Protein AF-A0A7J6PNR8-F1 (afdb_monomer)

Organism: Perkinsus olseni (NCBI:txid32597)

Secondary structure (DSSP, 8-state):
----SSSHHHHHHHHHHHHHHHHHTT--HHHHHHHHHHHHHHHTTPPPPEE-HHHHHHHHHHHHHHHHHHHHH--STT-----GGGSSSP-EEEEEE--SSPPTT---SSSS--HHHHHHHHHHHHIIIIITTTS--TT--GGGSHHHHHHH-TT--EEEEEEETTEEEEEEEBTTB-S-GGGGBTTBPTTTSGGG--GGG--SS----GGGHHHHHH-S--TT-----------PPP---------------------------------S-----B-----

pLDDT: mean 70.6, std 26.38, range [21.56, 98.81]

Mean predicted aligned error: 14.93 Å

InterPro domains:
  IPR001283 Cysteine-rich secretory protein-related [PR00837] (49-67)
  IPR001283 Cysteine-rich secretory protein-related [PR00837] (118-131)
  IPR001283 Cysteine-rich secretory protein-related [PR00837] (145-161)
  IPR001283 Cysteine-rich secretory protein-related [PR00837] (276-283)
  IPR001283 Cysteine-rich secretory protein-related [PTHR10334] (31-174)
  IPR014044 CAP domain [PF00188] (35-172)
  IPR014044 CAP domain [SM00198] (28-173)
  IPR035940 CAP superfamily [G3DSA:3.40.33.10] (23-181)
  IPR035940 CAP superfamily [SSF55797] (22-173)

Foldseek 3Di:
DDPPDDPPPVVVLVVLLVVLLLVLQVDDDPLNLQLLLLLQLVQWVADGADEDPFQQVVQAVLQQVQVVVCVVPVDCPPPDDDPQLQDFQRWDKFKWFFWAAQDPPQDHPDRGDDPSSSSVVLLCLLVVQAVPPPHDDPPPPCLSSLSNLQSNFNQFRYKHWDHDDRMTMMTTDHPQRGDHSVSCLVVPHRPRPQVSQDVVVPGRTGRGNPVCNRVSSVPSDPPDDDDPDDDDDDDDDDDDDDDDDDDDDDDDDDDDDDDDDDDDDDDDPDDDDDPDIDSPSDD

Sequence (283 aa):
MTHGTLLTLMSVSLLSSHLLVAAQSTNSGKRGWLADHNYYRCLHGAAPVKWSRGLARKARRHAAKLNAKYKKSRSLSEVEHSKSYLKVPPSGENIAFGKGRPPEGCTTTSRKYDQHCAVYAWWDEYNEYFVHLDGWTEHSDYRKVGHFAAVVWKGVDEIGCAQSGSFYVCQYGSSRCRRRAGDCRDPPLPGYNIAACDEEQGMCIEAADFSKRDACAGGADVKGAQTTAYAVVGGEETHNPASGPSTAVTPLEAVASDAVVPYSVILPIVVGAGPSMVCAYLP

Radius of gyration: 24.3 Å; Cα contacts (8 Å, |Δi|>4): 393; chains: 1; bounding box: 74×63×70 Å

Nearest PDB structures (foldseek):
  2ddb-assembly2_B  TM=6.692E-01  e=9.640E-06  Pseudechis porphyriacus
  4h0a-assembly2_B  TM=6.178E-01  e=7.303E-03  Staphylococcus aureus subsp. aureus Mu50

Solvent-accessible surface area (backbone atoms only — not comparable to full-atom values): 17134 Å² total; per-residue (Å²): 138,90,87,85,86,74,76,70,63,66,58,52,55,54,53,53,41,56,51,35,49,53,56,52,35,67,42,61,68,75,59,18,58,45,41,55,42,32,31,55,8,44,30,31,77,17,66,68,53,42,84,34,72,57,31,21,53,51,15,38,54,48,16,44,51,48,38,52,50,29,71,72,68,75,46,71,88,77,65,69,84,72,72,38,48,85,35,76,42,20,27,22,75,42,70,37,44,46,60,59,60,52,59,88,90,46,71,57,78,57,83,40,40,48,70,58,38,47,54,42,58,30,46,45,40,47,51,72,61,27,69,72,49,96,44,83,56,99,77,61,65,56,86,80,31,50,47,21,46,49,63,32,29,48,44,36,41,26,33,13,54,27,70,23,91,47,26,39,19,37,21,35,24,28,86,78,19,51,78,47,53,83,47,33,65,68,54,31,33,46,92,75,40,55,87,64,55,42,70,92,77,52,58,42,59,58,72,73,42,74,88,40,54,57,63,28,44,71,59,62,75,6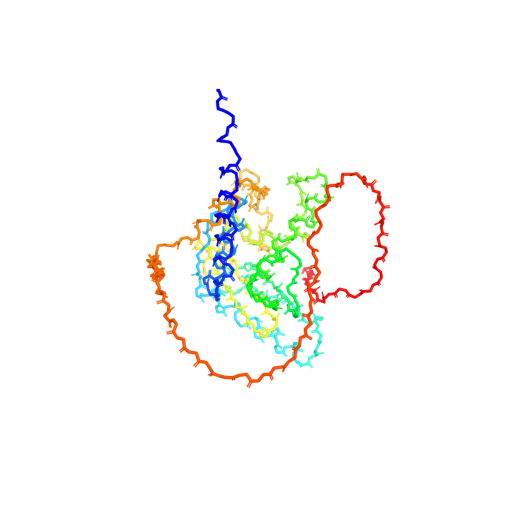6,88,77,67,82,82,78,78,79,79,83,79,87,77,90,84,81,89,89,89,91,82,90,84,90,85,87,84,87,89,84,82,90,78,89,79,92,82,85,87,79,94,74,92,74,87,78,87,81,86,79,86,73,83,76,68,51,74,73,86,70,137

Structure (mmCIF, N/CA/C/O backbone):
data_AF-A0A7J6PNR8-F1
#
_entry.id   AF-A0A7J6PNR8-F1
#
loop_
_atom_site.group_PDB
_atom_site.id
_atom_site.type_symbol
_atom_site.label_atom_id
_atom_site.label_alt_id
_atom_site.label_comp_id
_atom_site.label_asym_id
_atom_site.label_entity_id
_atom_site.label_seq_id
_atom_site.pdbx_PDB_ins_code
_atom_site.Cartn_x
_atom_site.Cartn_y
_atom_site.Cartn_z
_atom_site.occupancy
_atom_site.B_iso_or_equiv
_atom_site.auth_seq_id
_atom_site.auth_comp_id
_atom_site.auth_asym_id
_atom_site.auth_atom_id
_atom_site.pdbx_PDB_model_num
ATOM 1 N N . MET A 1 1 ? -4.751 32.183 -46.795 1.00 38.59 1 MET A N 1
ATOM 2 C CA . MET A 1 1 ? -3.707 31.348 -46.161 1.00 38.59 1 MET A CA 1
ATOM 3 C C . MET A 1 1 ? -4.133 31.102 -44.722 1.00 38.59 1 MET A C 1
ATOM 5 O O . MET A 1 1 ? -4.258 32.045 -43.955 1.00 38.59 1 MET A O 1
ATOM 9 N N . THR A 1 2 ? -4.511 29.867 -44.415 1.00 40.25 2 THR A N 1
ATOM 10 C CA . THR A 1 2 ? -5.262 29.443 -43.223 1.00 40.25 2 THR A CA 1
ATOM 11 C C . THR A 1 2 ? -4.358 29.275 -41.999 1.00 40.25 2 THR A C 1
ATOM 13 O O . THR A 1 2 ? -3.554 28.351 -41.960 1.00 40.25 2 THR A O 1
ATOM 16 N N . HIS A 1 3 ? -4.510 30.142 -40.996 1.00 47.47 3 HIS A N 1
ATOM 17 C CA . HIS A 1 3 ? -3.976 29.956 -39.639 1.00 47.47 3 HIS A CA 1
ATOM 18 C C . HIS A 1 3 ? -5.151 29.631 -38.711 1.00 47.47 3 HIS A C 1
ATOM 20 O O . HIS A 1 3 ? -5.755 30.532 -38.141 1.00 47.47 3 HIS A O 1
ATOM 26 N N . GLY A 1 4 ? -5.545 28.361 -38.614 1.00 46.78 4 GLY A N 1
ATOM 27 C CA . GLY A 1 4 ? -6.748 28.009 -37.855 1.00 46.78 4 GLY A CA 1
ATOM 28 C C . GLY A 1 4 ? -6.941 26.518 -37.629 1.00 46.78 4 GLY A C 1
ATOM 29 O O . GLY A 1 4 ? -8.025 26.017 -37.892 1.00 46.78 4 GLY A O 1
ATOM 30 N N . THR A 1 5 ? -5.908 25.791 -37.188 1.00 50.94 5 THR A N 1
ATOM 31 C CA . THR A 1 5 ? -6.068 24.351 -36.887 1.00 50.94 5 THR A CA 1
ATOM 32 C C . THR A 1 5 ? -5.038 23.778 -35.906 1.00 50.94 5 THR A C 1
ATOM 34 O O . THR A 1 5 ? -4.697 22.605 -36.002 1.00 50.94 5 THR A O 1
ATOM 37 N N . LEU A 1 6 ? -4.525 24.568 -34.951 1.00 41.75 6 LEU A N 1
ATOM 38 C CA . LEU A 1 6 ? -3.583 24.045 -33.940 1.00 41.75 6 LEU A CA 1
ATOM 39 C C . LEU A 1 6 ? -4.043 24.159 -32.475 1.00 41.75 6 LEU A C 1
ATOM 41 O O . LEU A 1 6 ? -3.451 23.511 -31.619 1.00 41.75 6 LEU A O 1
ATOM 45 N N . LEU A 1 7 ? -5.112 24.905 -32.161 1.00 40.69 7 LEU A N 1
ATOM 46 C CA . LEU A 1 7 ? -5.568 25.091 -30.769 1.00 40.69 7 LEU A CA 1
ATOM 47 C C . LEU A 1 7 ? -6.631 24.088 -30.276 1.00 40.69 7 LEU A C 1
ATOM 49 O O . LEU A 1 7 ? -6.891 24.029 -29.079 1.00 40.69 7 LEU A O 1
ATOM 53 N N . THR A 1 8 ? -7.230 23.272 -31.145 1.00 41.84 8 THR A N 1
ATOM 54 C CA . THR A 1 8 ? -8.302 22.326 -30.767 1.00 41.84 8 THR A CA 1
ATOM 55 C C . THR A 1 8 ? -7.822 20.915 -30.414 1.00 41.84 8 THR A C 1
ATOM 57 O O . THR A 1 8 ? -8.589 20.147 -29.846 1.00 41.84 8 THR A O 1
ATOM 60 N N . LEU A 1 9 ? -6.566 20.553 -30.702 1.00 37.38 9 LEU A N 1
ATOM 61 C CA . LEU A 1 9 ? -6.037 19.209 -30.405 1.00 37.38 9 LEU A CA 1
ATOM 62 C C . LEU A 1 9 ? -5.472 19.077 -28.979 1.00 37.38 9 LEU A C 1
ATOM 64 O O . LEU A 1 9 ? -5.557 18.004 -28.389 1.00 37.38 9 LEU A O 1
ATOM 68 N N . MET A 1 10 ? -4.954 20.161 -28.390 1.00 39.91 10 MET A N 1
ATOM 69 C CA . MET A 1 10 ? -4.429 20.152 -27.013 1.00 39.91 10 MET A CA 1
ATOM 70 C C . MET A 1 10 ? -5.545 20.087 -25.956 1.00 39.91 10 MET A C 1
ATOM 72 O O . MET A 1 10 ? -5.376 19.459 -24.913 1.00 39.91 10 MET A O 1
ATOM 76 N N . SER A 1 11 ? -6.712 20.679 -26.232 1.00 41.72 11 SER A N 1
ATOM 77 C CA . SER A 1 11 ? -7.859 20.685 -25.316 1.00 41.72 11 SER A CA 1
ATOM 78 C C . SER A 1 11 ? -8.577 19.331 -25.240 1.00 41.72 11 SER A C 1
ATOM 80 O O . SER A 1 11 ? -8.989 18.928 -24.154 1.00 41.72 11 SER A O 1
ATOM 82 N N . VAL A 1 12 ? -8.671 18.586 -26.348 1.00 37.72 12 VAL A N 1
ATOM 83 C CA . VAL A 1 12 ? -9.334 17.265 -26.390 1.00 37.72 12 VAL A CA 1
ATOM 84 C C . VAL A 1 12 ? -8.513 16.180 -25.676 1.00 37.72 12 VAL A C 1
ATOM 86 O O . VAL A 1 12 ? -9.088 15.357 -24.963 1.00 37.72 12 VAL A O 1
ATOM 89 N N . SER A 1 13 ? -7.180 16.201 -25.794 1.00 49.22 13 SER A N 1
ATOM 90 C CA . SER A 1 13 ? -6.308 15.225 -25.120 1.00 49.22 13 SER A CA 1
ATOM 91 C C . SER A 1 13 ? -6.340 15.364 -23.595 1.00 49.22 13 SER A C 1
ATOM 93 O O . SER A 1 13 ? -6.517 14.368 -22.900 1.00 49.22 13 SER A O 1
ATOM 95 N N . LEU 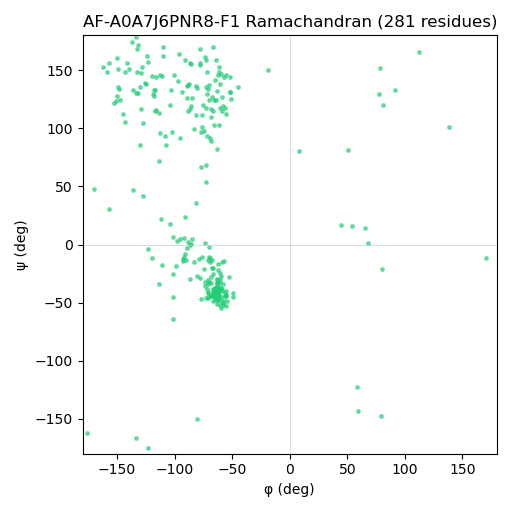A 1 14 ? -6.279 16.595 -23.066 1.00 47.38 14 LEU A N 1
ATOM 96 C CA . LEU A 1 14 ? -6.388 16.847 -21.623 1.00 47.38 14 LEU A CA 1
ATOM 97 C C . LEU A 1 14 ? -7.750 16.401 -21.066 1.00 47.38 14 LEU A C 1
ATOM 99 O O . LEU A 1 14 ? -7.801 15.776 -20.007 1.00 47.38 14 LEU A O 1
ATOM 103 N N . LEU A 1 15 ? -8.851 16.662 -21.782 1.00 49.91 15 LEU A N 1
ATOM 104 C CA . LEU A 1 15 ? -10.197 16.227 -21.382 1.00 49.91 15 LEU A CA 1
ATOM 105 C C . LEU A 1 15 ? -10.296 14.697 -21.241 1.00 49.91 15 LEU A C 1
ATOM 107 O O . LEU A 1 15 ? -10.894 14.207 -20.281 1.00 49.91 15 LEU A O 1
ATOM 111 N N . SER A 1 16 ? -9.667 13.939 -22.144 1.00 55.84 16 SER A N 1
ATOM 112 C CA . SER A 1 16 ? -9.652 12.470 -22.095 1.00 55.84 16 SER A CA 1
ATOM 113 C C . SER A 1 16 ? -8.927 11.932 -20.855 1.00 55.84 16 SER A C 1
ATOM 115 O O . SER A 1 16 ? -9.406 10.997 -20.210 1.00 55.84 16 SER A O 1
ATOM 117 N N . SER A 1 17 ? -7.802 12.539 -20.476 1.00 51.91 17 SER A N 1
ATOM 118 C CA . SER A 1 17 ? -7.018 12.131 -19.303 1.00 51.91 17 SER A CA 1
ATOM 119 C C . SER A 1 17 ? -7.766 12.369 -17.992 1.00 51.91 17 SER A C 1
ATOM 121 O O . SER A 1 17 ? -7.802 11.499 -17.119 1.00 51.91 17 SER A O 1
ATOM 123 N N . HIS A 1 18 ? -8.440 13.517 -17.872 1.00 55.62 18 HIS A N 1
ATOM 124 C CA . HIS A 1 18 ? -9.240 13.847 -16.690 1.00 55.62 18 HIS A CA 1
ATOM 125 C C . HIS A 1 18 ? -10.433 12.892 -16.532 1.00 55.62 18 HIS A C 1
ATOM 127 O O . HIS A 1 18 ? -10.745 12.479 -15.415 1.00 55.62 18 HIS A O 1
ATOM 133 N N . LEU A 1 19 ? -11.060 12.475 -17.639 1.00 57.84 19 LEU A N 1
ATOM 134 C CA . LEU A 1 19 ? -12.152 11.497 -17.634 1.00 57.84 19 LEU A CA 1
ATOM 135 C C . LEU A 1 19 ? -11.691 10.097 -17.195 1.00 57.84 19 LEU A C 1
ATOM 137 O O . LEU A 1 19 ? -12.406 9.429 -16.450 1.00 57.84 19 LEU A O 1
ATOM 141 N N . LEU A 1 20 ? -10.495 9.652 -17.597 1.00 58.84 20 LEU A N 1
ATOM 142 C CA . LEU A 1 20 ? -9.948 8.344 -17.203 1.00 58.84 20 LEU A CA 1
ATOM 143 C C . LEU A 1 20 ? -9.540 8.296 -15.724 1.00 58.84 20 LEU A C 1
ATOM 145 O O . LEU A 1 20 ? -9.806 7.307 -15.034 1.00 58.84 20 LEU A O 1
ATOM 149 N N . VAL A 1 21 ? -8.932 9.366 -15.206 1.00 60.12 21 VAL A N 1
ATOM 150 C CA . VAL A 1 21 ? -8.629 9.490 -13.770 1.00 60.12 21 VAL A CA 1
ATOM 151 C C . VAL A 1 21 ? -9.927 9.570 -12.954 1.00 60.12 21 VAL A C 1
ATOM 153 O O . VAL A 1 21 ? -10.056 8.894 -11.932 1.00 60.12 21 VAL A O 1
ATOM 156 N N . ALA A 1 22 ? -10.932 10.306 -13.439 1.00 59.44 22 ALA A N 1
ATOM 157 C CA . ALA A 1 22 ? -12.256 10.349 -12.820 1.00 59.44 22 ALA A CA 1
ATOM 158 C C . ALA A 1 22 ? -12.963 8.981 -12.840 1.00 59.44 22 ALA A C 1
ATOM 160 O O . ALA A 1 22 ? -13.603 8.604 -11.863 1.00 59.44 22 ALA A O 1
ATOM 161 N N . ALA A 1 23 ? -12.824 8.191 -13.908 1.00 60.31 23 ALA A N 1
ATOM 162 C CA . ALA A 1 23 ? -13.390 6.845 -13.961 1.00 60.31 23 ALA A CA 1
ATOM 163 C C . ALA A 1 23 ? -12.716 5.901 -12.949 1.00 60.31 23 ALA A C 1
ATOM 165 O O . ALA A 1 23 ? -13.399 5.112 -12.292 1.00 60.31 23 ALA A O 1
ATOM 166 N N . GLN A 1 24 ? -11.396 5.997 -12.763 1.00 66.94 24 GLN A N 1
ATOM 167 C CA . GLN A 1 24 ? -10.682 5.196 -11.763 1.00 66.94 24 GLN A CA 1
ATOM 168 C C . GLN A 1 24 ? -11.101 5.528 -10.327 1.00 66.94 24 GLN A C 1
ATOM 170 O O . GLN A 1 24 ? -11.285 4.603 -9.535 1.00 66.94 24 GLN A O 1
ATOM 175 N N . SER A 1 25 ? -11.354 6.803 -10.018 1.00 69.19 25 SER A N 1
ATOM 176 C CA . SER A 1 25 ? -11.781 7.267 -8.687 1.00 69.19 25 SER A CA 1
ATOM 177 C C . SER A 1 25 ? -13.237 6.928 -8.321 1.00 69.19 25 SER A C 1
ATOM 179 O O . SER A 1 25 ? -13.717 7.268 -7.235 1.00 69.19 25 SER A O 1
ATOM 181 N N . THR A 1 26 ? -13.959 6.236 -9.212 1.00 79.31 26 THR A N 1
ATOM 182 C CA . THR A 1 26 ? -15.253 5.597 -8.904 1.00 79.31 26 THR A CA 1
ATOM 183 C C . THR A 1 26 ? -15.105 4.136 -8.463 1.00 79.31 26 THR A C 1
ATOM 185 O O . THR A 1 26 ? -16.050 3.537 -7.939 1.00 79.31 26 THR A O 1
ATOM 188 N N . ASN A 1 27 ? -13.934 3.519 -8.665 1.00 86.44 27 ASN A N 1
ATOM 189 C CA . ASN A 1 27 ? -13.718 2.116 -8.334 1.00 86.44 27 ASN A CA 1
ATOM 190 C C . ASN A 1 27 ? -13.577 1.925 -6.825 1.00 86.44 27 ASN A C 1
ATOM 192 O O . ASN A 1 27 ? -12.611 2.363 -6.230 1.00 86.44 27 ASN A O 1
ATOM 196 N N . SER A 1 28 ? -14.443 1.135 -6.201 1.00 90.31 28 SER A N 1
ATOM 197 C CA . SER A 1 28 ? -14.323 0.818 -4.773 1.00 90.31 28 SER A CA 1
ATOM 198 C C . SER A 1 28 ? -13.929 -0.638 -4.512 1.00 90.31 28 SER A C 1
ATOM 200 O O . SER A 1 28 ? -13.869 -1.494 -5.408 1.00 90.31 28 SER A O 1
ATOM 202 N N . GLY A 1 29 ? -13.603 -0.930 -3.253 1.00 94.19 29 GLY A N 1
ATOM 203 C CA . GLY A 1 29 ? -13.213 -2.255 -2.798 1.00 94.19 29 GLY A CA 1
ATOM 204 C C . GLY A 1 29 ? -11.983 -2.770 -3.542 1.00 94.19 29 GLY A C 1
ATOM 205 O O . GLY A 1 29 ? -11.075 -2.015 -3.886 1.00 94.19 29 GLY A O 1
ATOM 206 N N . LYS A 1 30 ? -11.955 -4.082 -3.812 1.00 96.44 30 LYS A N 1
ATOM 207 C CA . LYS A 1 30 ? -10.846 -4.755 -4.512 1.00 96.44 30 LYS A CA 1
ATOM 208 C C . LYS A 1 30 ? -10.443 -4.044 -5.812 1.00 96.44 30 LYS A C 1
ATOM 210 O O . LYS A 1 30 ? -9.254 -3.979 -6.101 1.00 96.44 30 LYS A O 1
ATOM 215 N N . ARG A 1 31 ? -11.415 -3.579 -6.609 1.00 95.19 31 ARG A N 1
ATOM 216 C CA . ARG A 1 31 ? -11.136 -2.954 -7.911 1.00 95.19 31 ARG A CA 1
ATOM 217 C C . ARG A 1 31 ? -10.409 -1.627 -7.741 1.00 95.19 31 ARG A C 1
ATOM 219 O O . ARG A 1 31 ? -9.415 -1.430 -8.421 1.00 95.19 31 ARG A O 1
ATOM 226 N N . GLY A 1 32 ? -10.849 -0.783 -6.807 1.00 94.19 32 GLY A N 1
ATOM 227 C CA . GLY A 1 32 ? -10.165 0.480 -6.526 1.00 94.19 32 GLY A CA 1
ATOM 228 C C . GLY A 1 32 ? -8.759 0.271 -5.982 1.00 94.19 32 GLY A C 1
ATOM 229 O O . GLY A 1 32 ? -7.820 0.818 -6.533 1.00 94.19 32 GLY A O 1
ATOM 230 N N . TRP A 1 33 ? -8.584 -0.642 -5.014 1.00 97.25 33 TRP A N 1
ATOM 231 C CA . TRP A 1 33 ? -7.253 -0.941 -4.476 1.00 97.25 33 TRP A CA 1
ATOM 232 C C . TRP A 1 33 ? -6.269 -1.353 -5.572 1.00 97.25 33 TRP A C 1
ATOM 234 O O . TRP A 1 33 ? -5.137 -0.888 -5.571 1.00 97.25 33 TRP A O 1
ATOM 244 N N . LEU A 1 34 ? -6.692 -2.218 -6.501 1.00 97.25 34 LEU A N 1
ATOM 245 C CA . LEU A 1 34 ? -5.852 -2.615 -7.630 1.00 97.25 34 LEU A CA 1
ATOM 246 C C . LEU A 1 34 ? -5.616 -1.465 -8.610 1.00 97.25 34 LEU A C 1
ATOM 248 O O . LEU A 1 34 ? -4.488 -1.309 -9.058 1.00 97.25 34 LEU A O 1
ATOM 252 N N . ALA A 1 35 ? -6.655 -0.698 -8.950 1.00 94.25 35 ALA A N 1
ATOM 253 C CA . ALA A 1 35 ? -6.550 0.409 -9.894 1.00 94.25 35 ALA A CA 1
ATOM 254 C C . ALA A 1 35 ? -5.554 1.463 -9.395 1.00 94.25 35 ALA A C 1
ATOM 256 O O . ALA A 1 35 ? -4.589 1.747 -10.095 1.00 94.25 35 ALA A O 1
ATOM 257 N N . ASP A 1 36 ? -5.712 1.936 -8.157 1.00 95.00 36 ASP A N 1
ATOM 258 C CA . ASP A 1 36 ? -4.851 2.974 -7.585 1.00 95.00 36 ASP A CA 1
ATOM 259 C C . ASP A 1 36 ? -3.396 2.504 -7.492 1.00 95.00 36 ASP A C 1
ATOM 261 O O . ASP A 1 36 ? -2.480 3.194 -7.935 1.00 95.00 36 ASP A O 1
ATOM 265 N N . HIS A 1 37 ? -3.165 1.290 -6.973 1.00 97.31 37 HIS A N 1
ATOM 266 C CA . HIS A 1 37 ? -1.809 0.748 -6.888 1.00 97.31 37 HIS A CA 1
ATOM 267 C C . HIS A 1 37 ? -1.191 0.591 -8.276 1.00 97.31 37 HIS A C 1
ATOM 269 O O . HIS A 1 37 ? -0.040 0.964 -8.470 1.00 97.31 37 HIS A O 1
ATOM 275 N N . ASN A 1 38 ? -1.927 0.046 -9.246 1.00 97.00 38 ASN A N 1
ATOM 276 C CA . ASN A 1 38 ? -1.386 -0.201 -10.581 1.00 97.00 38 ASN A CA 1
ATOM 277 C C . ASN A 1 38 ? -1.150 1.088 -11.370 1.00 97.00 38 ASN A C 1
ATOM 279 O O . ASN A 1 38 ? -0.196 1.133 -12.144 1.00 97.00 38 ASN A O 1
ATOM 283 N N . TYR A 1 39 ? -1.944 2.134 -11.134 1.00 94.88 39 TYR A N 1
ATOM 284 C CA . TYR A 1 39 ? -1.687 3.467 -11.667 1.00 94.88 39 TYR A CA 1
ATOM 285 C C . TYR A 1 39 ? -0.332 3.997 -11.184 1.00 94.88 39 TYR A C 1
ATOM 287 O O . TYR A 1 39 ? 0.533 4.300 -12.005 1.00 94.88 39 TYR A O 1
ATOM 295 N N . TYR A 1 40 ? -0.098 4.027 -9.867 1.00 95.62 40 TYR A N 1
ATOM 296 C CA . TYR A 1 40 ? 1.177 4.513 -9.334 1.00 95.62 40 TYR A CA 1
ATOM 297 C C . TYR A 1 40 ? 2.341 3.611 -9.734 1.00 95.62 40 TYR A C 1
ATOM 299 O O . TYR A 1 40 ? 3.355 4.096 -10.210 1.00 95.62 40 TYR A O 1
ATOM 307 N N . ARG A 1 41 ? 2.195 2.289 -9.654 1.00 96.00 41 ARG A N 1
ATOM 308 C CA . ARG A 1 41 ? 3.240 1.350 -10.091 1.00 96.00 41 ARG A CA 1
ATOM 309 C C . ARG A 1 41 ? 3.664 1.570 -11.541 1.00 96.00 41 ARG A C 1
ATOM 311 O O .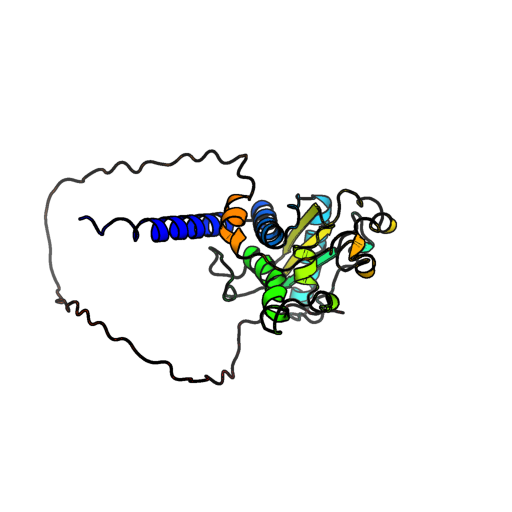 ARG A 1 41 ? 4.856 1.544 -11.823 1.00 96.00 41 ARG A O 1
ATOM 318 N N . CYS A 1 42 ? 2.713 1.858 -12.428 1.00 95.88 42 CYS A N 1
ATOM 319 C CA . CYS A 1 42 ? 2.993 2.172 -13.825 1.00 95.88 42 CYS A CA 1
ATOM 320 C C . CYS A 1 42 ? 3.873 3.426 -13.991 1.00 95.88 42 CYS A C 1
ATOM 322 O O . CYS A 1 42 ? 4.806 3.401 -14.796 1.00 95.88 42 CYS A O 1
ATOM 324 N N . LEU A 1 43 ? 3.652 4.480 -13.192 1.00 93.94 43 LEU A N 1
ATOM 325 C CA . LEU A 1 43 ? 4.505 5.679 -13.209 1.00 93.94 43 LEU A CA 1
ATOM 326 C C . LEU A 1 43 ? 5.960 5.364 -12.838 1.00 93.94 43 LEU A C 1
ATOM 328 O O . LEU A 1 43 ? 6.865 6.026 -13.326 1.00 93.94 43 LEU A O 1
ATOM 332 N N . HIS A 1 44 ? 6.180 4.342 -12.012 1.00 91.94 44 HIS A N 1
ATOM 333 C CA . HIS A 1 44 ? 7.492 3.951 -11.487 1.00 91.94 44 HIS A CA 1
ATOM 334 C C . HIS A 1 44 ? 8.076 2.702 -12.173 1.00 91.94 44 HIS A C 1
ATOM 336 O O . HIS A 1 44 ? 8.930 2.020 -11.609 1.00 91.94 44 HIS A O 1
ATOM 342 N N . GLY A 1 45 ? 7.563 2.327 -13.353 1.00 91.88 45 GLY A N 1
ATOM 343 C CA . GLY A 1 45 ? 8.072 1.174 -14.107 1.00 91.88 45 GLY A CA 1
ATOM 344 C C . GLY A 1 45 ? 7.868 -0.186 -13.422 1.00 91.88 45 GLY A C 1
ATOM 345 O O . GLY A 1 45 ? 8.464 -1.184 -13.827 1.00 91.88 45 GLY A O 1
ATOM 346 N N . ALA A 1 46 ? 7.027 -0.260 -12.388 1.00 93.00 46 ALA A N 1
ATOM 347 C CA . ALA A 1 46 ? 6.739 -1.490 -11.668 1.00 93.00 46 ALA A CA 1
ATOM 348 C C . ALA A 1 46 ? 5.563 -2.247 -12.307 1.00 93.00 46 ALA A C 1
ATOM 350 O O . ALA A 1 46 ? 4.525 -1.673 -12.643 1.00 93.00 46 ALA A O 1
ATOM 351 N N . ALA A 1 47 ? 5.699 -3.570 -12.441 1.00 93.88 47 ALA A N 1
ATOM 352 C CA . ALA A 1 47 ? 4.654 -4.420 -13.014 1.00 93.88 47 ALA A CA 1
ATOM 353 C C . ALA A 1 47 ? 3.357 -4.378 -12.176 1.00 93.88 47 ALA A C 1
ATOM 355 O O . ALA A 1 47 ? 3.434 -4.295 -10.946 1.00 93.88 47 ALA A O 1
ATOM 356 N N . PRO A 1 48 ? 2.162 -4.477 -12.787 1.00 96.44 48 PRO A N 1
ATOM 357 C CA . PRO A 1 48 ? 0.900 -4.422 -12.056 1.00 96.44 48 PRO A CA 1
ATOM 358 C C . PRO A 1 48 ? 0.733 -5.609 -11.097 1.00 96.44 48 PRO A C 1
ATOM 360 O O . PRO A 1 48 ? 1.060 -6.753 -11.416 1.00 96.44 48 PRO A O 1
ATOM 363 N N . VAL A 1 49 ? 0.161 -5.338 -9.926 1.00 97.31 49 VAL A N 1
ATOM 364 C CA . VAL A 1 49 ? -0.159 -6.338 -8.904 1.00 97.31 49 VAL A CA 1
ATOM 365 C C . VAL A 1 49 ? -1.530 -6.963 -9.129 1.00 97.31 49 VAL A C 1
ATOM 367 O O . VAL A 1 49 ? -2.443 -6.375 -9.716 1.00 97.31 49 VAL A O 1
ATOM 370 N N . LYS A 1 50 ? -1.693 -8.175 -8.598 1.00 97.62 50 LYS A N 1
ATOM 371 C CA . LYS A 1 50 ? -2.945 -8.935 -8.574 1.00 97.62 50 LYS A CA 1
ATOM 372 C C . LYS A 1 50 ? -3.495 -9.035 -7.156 1.00 97.62 50 LYS A C 1
ATOM 374 O O . LYS A 1 50 ? -2.802 -8.841 -6.165 1.00 97.62 50 LYS A O 1
ATOM 379 N N . TRP A 1 51 ? -4.776 -9.369 -7.033 1.00 98.12 51 TRP A N 1
ATOM 380 C CA . TRP A 1 51 ? -5.398 -9.517 -5.718 1.00 98.12 51 TRP A CA 1
ATOM 381 C C . TRP A 1 51 ? -5.191 -10.904 -5.118 1.00 98.12 51 TRP A C 1
ATOM 383 O O . TRP A 1 51 ? -5.649 -11.901 -5.681 1.00 98.12 51 TRP A O 1
ATOM 393 N N . SER A 1 52 ? -4.664 -10.955 -3.899 1.00 98.00 52 SER A N 1
ATOM 394 C CA . SER A 1 52 ? -4.571 -12.168 -3.092 1.00 98.00 52 SER A CA 1
ATOM 395 C C . SER A 1 52 ? -5.618 -12.183 -1.982 1.00 98.00 52 SER A C 1
ATOM 397 O O . SER A 1 52 ? -5.628 -11.365 -1.058 1.00 98.00 52 SER A O 1
ATOM 399 N N . ARG A 1 53 ? -6.486 -13.204 -2.003 1.00 97.44 53 ARG A N 1
ATOM 400 C CA . ARG A 1 53 ? -7.477 -13.427 -0.932 1.00 97.44 53 ARG A CA 1
ATOM 401 C C . ARG A 1 53 ? -6.812 -13.667 0.430 1.00 97.44 53 ARG A C 1
ATOM 403 O O . ARG A 1 53 ? -7.392 -13.321 1.456 1.00 97.44 53 ARG A O 1
ATOM 410 N N . GLY A 1 54 ? -5.625 -14.279 0.454 1.00 96.62 54 GLY A N 1
ATOM 411 C CA . GLY A 1 54 ? -4.875 -14.544 1.686 1.00 96.62 54 GLY A CA 1
ATOM 412 C C . GLY A 1 54 ? -4.387 -13.258 2.347 1.00 96.62 54 GLY A C 1
ATOM 413 O O . GLY A 1 54 ? -4.652 -13.041 3.533 1.00 96.62 54 GLY A O 1
ATOM 414 N N . LEU A 1 55 ? -3.769 -12.383 1.552 1.00 98.06 55 LEU A N 1
ATOM 415 C CA . LEU A 1 55 ? -3.323 -11.057 1.980 1.00 98.06 55 LEU A CA 1
ATOM 416 C C . LEU A 1 55 ? -4.504 -10.191 2.437 1.00 98.06 55 LEU A C 1
ATOM 418 O O . LEU A 1 55 ? -4.467 -9.628 3.528 1.00 98.06 55 LEU A O 1
ATOM 422 N N . ALA A 1 56 ? -5.619 -10.204 1.701 1.00 98.56 56 ALA A N 1
ATOM 423 C CA . ALA A 1 56 ? -6.816 -9.446 2.070 1.00 98.56 56 ALA A CA 1
ATOM 424 C C . ALA A 1 56 ? -7.400 -9.887 3.423 1.00 98.56 56 ALA A C 1
ATOM 426 O O . ALA A 1 56 ? -7.819 -9.065 4.239 1.00 98.56 56 ALA A O 1
ATOM 427 N N . ARG A 1 57 ? -7.384 -11.196 3.720 1.00 98.31 57 ARG A N 1
ATOM 428 C CA . ARG A 1 57 ? -7.785 -11.700 5.044 1.00 98.31 57 ARG A CA 1
ATOM 429 C C . ARG A 1 57 ? -6.839 -11.230 6.152 1.00 98.31 57 ARG A C 1
ATOM 431 O O . ARG A 1 57 ? -7.324 -10.962 7.251 1.00 98.31 57 ARG A O 1
ATOM 438 N N . LYS A 1 58 ? -5.526 -11.141 5.897 1.00 97.25 58 LYS A N 1
ATOM 439 C CA . LYS A 1 58 ? -4.553 -10.580 6.855 1.00 97.25 58 LYS A CA 1
ATOM 440 C C . LYS A 1 58 ? -4.844 -9.104 7.119 1.00 97.25 58 LYS A C 1
ATOM 442 O O . LYS A 1 58 ? -5.040 -8.751 8.280 1.00 97.25 58 LYS A O 1
ATOM 447 N N . ALA A 1 59 ? -4.976 -8.304 6.060 1.00 98.56 59 ALA A N 1
ATOM 448 C CA . ALA A 1 59 ? -5.306 -6.884 6.144 1.00 98.56 59 ALA A CA 1
ATOM 449 C C . ALA A 1 59 ? -6.592 -6.651 6.945 1.00 98.56 59 ALA A C 1
ATOM 451 O O . ALA A 1 59 ? -6.595 -5.887 7.904 1.00 98.56 59 ALA A O 1
ATOM 452 N N . ARG A 1 60 ? -7.664 -7.394 6.634 1.00 98.56 60 ARG A N 1
ATOM 453 C CA . ARG A 1 60 ? -8.953 -7.278 7.333 1.00 98.56 60 ARG A CA 1
ATOM 454 C C . ARG A 1 60 ? -8.837 -7.548 8.828 1.00 98.56 60 ARG A C 1
ATOM 456 O O . ARG A 1 60 ? -9.403 -6.805 9.624 1.00 98.56 60 ARG A O 1
ATOM 463 N N . ARG A 1 61 ? -8.115 -8.604 9.221 1.00 98.44 61 ARG A N 1
ATOM 464 C CA . ARG A 1 61 ? -7.905 -8.924 10.643 1.00 98.44 61 ARG A CA 1
ATOM 465 C C . ARG A 1 61 ? -7.140 -7.815 11.359 1.00 98.44 61 ARG A C 1
ATOM 467 O O . ARG A 1 61 ? -7.499 -7.473 12.481 1.00 98.44 61 ARG A O 1
ATOM 474 N N . HIS A 1 62 ? -6.108 -7.262 10.724 1.00 98.25 62 HIS A N 1
ATOM 475 C CA . HIS A 1 62 ? -5.308 -6.204 11.337 1.00 98.25 62 HIS A CA 1
ATOM 476 C C . HIS A 1 62 ? -6.071 -4.880 11.422 1.00 98.25 62 HIS A C 1
ATOM 478 O O . HIS A 1 62 ? -6.167 -4.316 12.506 1.00 98.25 62 HIS A O 1
ATOM 484 N N . ALA A 1 63 ? -6.741 -4.453 10.348 1.00 98.38 63 ALA A N 1
ATOM 485 C CA . ALA A 1 63 ? -7.599 -3.267 10.360 1.00 98.38 63 ALA A CA 1
ATOM 486 C C . ALA A 1 63 ? -8.691 -3.365 11.443 1.00 98.38 63 ALA A C 1
ATOM 488 O O . ALA A 1 63 ? -8.949 -2.406 12.169 1.00 98.38 63 ALA A O 1
ATOM 489 N N . ALA A 1 64 ? -9.314 -4.540 11.607 1.00 98.62 64 ALA A N 1
ATOM 490 C CA . ALA A 1 64 ? -10.274 -4.784 12.682 1.00 98.62 64 ALA A CA 1
ATOM 491 C C . ALA A 1 64 ? -9.645 -4.641 14.078 1.00 98.62 64 ALA A C 1
ATOM 493 O O . ALA A 1 64 ? -10.233 -3.981 14.935 1.00 98.62 64 ALA A O 1
ATOM 494 N N . LYS A 1 65 ? -8.443 -5.198 14.291 1.00 98.12 65 LYS A N 1
ATOM 495 C CA . LYS A 1 65 ? -7.687 -5.067 15.549 1.00 98.12 65 LYS A CA 1
ATOM 496 C C . LYS A 1 65 ? -7.375 -3.600 15.866 1.00 98.12 65 LYS A C 1
ATOM 498 O O . LYS A 1 65 ? -7.643 -3.162 16.983 1.00 98.12 65 LYS A O 1
ATOM 503 N N . LEU A 1 66 ? -6.850 -2.844 14.901 1.00 97.44 66 LEU A N 1
ATOM 504 C CA . LEU A 1 66 ? -6.522 -1.423 15.069 1.00 97.44 66 LEU A CA 1
ATOM 505 C C . LEU A 1 66 ? -7.766 -0.592 15.397 1.00 97.44 66 LEU A C 1
ATOM 507 O O . LEU A 1 66 ? -7.771 0.173 16.359 1.00 97.44 66 LEU A O 1
ATOM 511 N N . ASN A 1 67 ? -8.861 -0.806 14.664 1.00 97.56 67 ASN A N 1
ATOM 512 C CA . ASN A 1 67 ? -10.122 -0.114 14.919 1.00 97.56 67 ASN A CA 1
ATOM 513 C C . ASN A 1 67 ? -10.690 -0.438 16.311 1.00 97.56 67 ASN A C 1
ATOM 515 O O . ASN A 1 67 ? -11.202 0.451 16.984 1.00 97.56 67 ASN A O 1
ATOM 519 N N . ALA A 1 68 ? -10.586 -1.690 16.769 1.00 97.69 68 ALA A N 1
ATOM 520 C CA . ALA A 1 68 ? -11.023 -2.079 18.109 1.00 97.69 68 ALA A CA 1
ATOM 521 C C . ALA A 1 68 ? -10.198 -1.388 19.209 1.00 97.69 68 ALA A C 1
ATOM 523 O O . ALA A 1 68 ? -10.784 -0.840 20.143 1.00 97.69 68 ALA A O 1
ATOM 524 N N . LYS A 1 69 ? -8.864 -1.346 19.067 1.00 96.50 69 LYS A N 1
ATOM 525 C CA . LYS A 1 69 ? -7.975 -0.596 19.973 1.00 96.50 69 LYS A CA 1
ATOM 526 C C . LYS A 1 69 ? -8.349 0.885 20.013 1.00 96.50 69 LYS A C 1
ATOM 528 O O . LYS A 1 69 ? -8.659 1.414 21.075 1.00 96.50 69 LYS A O 1
ATOM 533 N N . TYR A 1 70 ? -8.450 1.518 18.845 1.00 95.44 70 TYR A N 1
ATOM 534 C CA . TYR A 1 70 ? -8.825 2.925 18.737 1.00 95.44 70 TYR A CA 1
ATOM 535 C C . TYR A 1 70 ? -10.212 3.222 19.321 1.00 95.44 70 TYR A C 1
ATOM 537 O O . TYR A 1 70 ? -10.414 4.265 19.932 1.00 95.44 70 TYR A O 1
ATOM 545 N N . LYS A 1 71 ? -11.198 2.331 19.169 1.00 96.19 71 LYS A N 1
ATOM 546 C CA . LYS A 1 71 ? -12.514 2.521 19.800 1.00 96.19 71 LYS A CA 1
ATOM 547 C C . LYS A 1 71 ? -12.432 2.525 21.326 1.00 96.19 71 LYS A C 1
ATOM 549 O O . LYS A 1 71 ? -13.201 3.249 21.949 1.00 96.19 71 LYS A O 1
ATOM 554 N N . LYS A 1 72 ? -11.513 1.746 21.904 1.00 96.38 72 LYS A N 1
ATOM 555 C CA . LYS A 1 72 ? -11.309 1.659 23.352 1.00 96.38 72 LYS A CA 1
ATOM 556 C C . LYS A 1 72 ? -10.540 2.860 23.902 1.00 96.38 72 LYS A C 1
ATOM 558 O O . LYS A 1 72 ? -10.961 3.420 24.904 1.00 96.38 72 LYS A O 1
ATOM 563 N N . SER A 1 73 ? -9.437 3.251 23.263 1.00 94.75 73 SER A N 1
ATOM 564 C CA . SER A 1 73 ? -8.543 4.293 23.793 1.00 94.75 73 SER A CA 1
ATOM 565 C C . SER A 1 73 ? -8.755 5.676 23.182 1.00 94.75 73 SER A C 1
ATOM 567 O O . SER A 1 73 ? -8.302 6.668 23.740 1.00 94.75 73 SER A O 1
ATOM 569 N N . ARG A 1 74 ? -9.416 5.758 22.019 1.00 92.88 74 ARG A N 1
ATOM 570 C CA . ARG A 1 74 ? -9.515 6.958 21.163 1.00 92.88 74 ARG A CA 1
ATOM 571 C C . ARG A 1 74 ? -8.158 7.560 20.786 1.00 92.88 74 ARG A C 1
ATOM 573 O O . ARG A 1 74 ? -8.117 8.669 20.262 1.00 92.88 74 ARG A O 1
ATOM 580 N N . SER A 1 75 ? -7.083 6.795 20.970 1.00 91.38 75 SER A N 1
ATOM 581 C CA . SER A 1 75 ? -5.705 7.189 20.711 1.00 91.38 75 SER A CA 1
ATOM 582 C C . SER A 1 75 ? -5.136 6.428 19.518 1.00 91.38 75 SER A C 1
ATOM 584 O O . SER A 1 75 ? -5.445 5.253 19.304 1.00 91.38 75 SER A O 1
ATOM 586 N N . LEU A 1 76 ? -4.281 7.100 18.748 1.00 89.69 76 LEU A N 1
ATOM 587 C CA . LEU A 1 76 ? -3.476 6.475 17.697 1.00 89.69 76 LEU A CA 1
ATOM 588 C C . LEU A 1 76 ? -2.123 5.964 18.211 1.00 89.69 76 LEU A C 1
ATOM 590 O O . LEU A 1 76 ? -1.411 5.305 17.466 1.00 89.69 76 LEU A O 1
ATOM 594 N N . SER A 1 77 ? -1.793 6.184 19.488 1.00 88.25 77 SER A N 1
ATOM 595 C CA . SER A 1 77 ? -0.541 5.705 20.096 1.00 88.25 77 S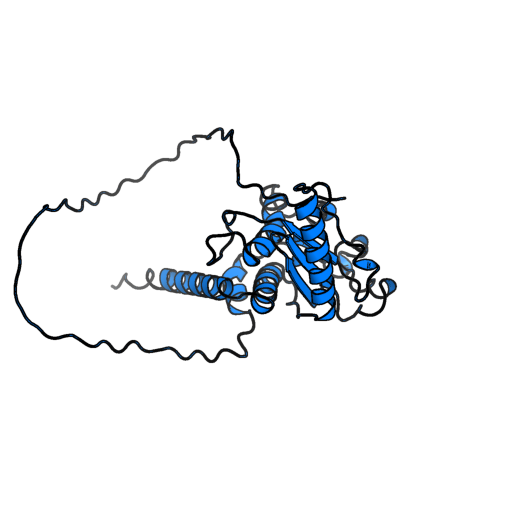ER A CA 1
ATOM 596 C C . SER A 1 77 ? -0.404 4.178 20.124 1.00 88.25 77 SER A C 1
ATOM 598 O O . SER A 1 77 ?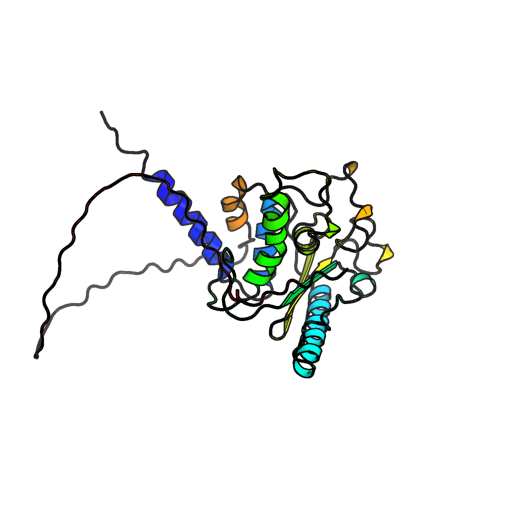 0.683 3.664 20.342 1.00 88.25 77 SER A O 1
ATOM 600 N N . GLU A 1 78 ? -1.502 3.440 19.933 1.00 83.69 78 GLU A N 1
ATOM 601 C CA . GLU A 1 78 ? -1.510 1.971 19.878 1.00 83.69 78 GLU A CA 1
ATOM 602 C C . GLU A 1 78 ? -1.578 1.406 18.449 1.00 83.69 78 GLU A C 1
ATOM 604 O O . GLU A 1 78 ? -1.781 0.192 18.260 1.00 83.69 78 GLU A O 1
ATOM 609 N N . VAL A 1 79 ? -1.479 2.280 17.443 1.00 88.50 79 VAL A N 1
ATOM 610 C CA . VAL A 1 79 ? -1.331 1.869 16.049 1.00 88.50 79 VAL A CA 1
ATOM 611 C C . VAL A 1 79 ? 0.058 1.276 15.902 1.00 88.50 79 VAL A C 1
ATOM 613 O O . VAL A 1 79 ? 1.047 1.893 16.267 1.00 88.50 79 VAL A O 1
ATOM 616 N N . GLU A 1 80 ? 0.110 0.040 15.426 1.00 90.62 80 GLU A N 1
ATOM 617 C CA . GLU A 1 80 ? 1.341 -0.725 15.275 1.00 90.62 80 GLU A CA 1
ATOM 618 C C . GLU A 1 80 ? 1.245 -1.568 14.009 1.00 90.62 80 GLU A C 1
ATOM 620 O O . GLU A 1 80 ? 0.157 -2.058 13.661 1.00 90.62 80 GLU A O 1
ATOM 625 N N . HIS A 1 81 ? 2.384 -1.796 13.359 1.00 92.69 81 HIS A N 1
ATOM 626 C CA . HIS A 1 81 ? 2.464 -2.818 12.332 1.00 92.69 81 HIS A CA 1
ATOM 627 C C . HIS A 1 81 ? 2.114 -4.193 12.902 1.00 92.69 81 HIS A C 1
ATOM 629 O O . HIS A 1 81 ? 2.375 -4.530 14.063 1.00 92.69 81 HIS A O 1
ATOM 635 N N . SER A 1 82 ? 1.491 -5.030 12.081 1.00 91.94 82 SER A N 1
ATOM 636 C CA . SER A 1 82 ? 1.371 -6.437 12.418 1.00 91.94 82 SER A CA 1
ATOM 637 C C . SER A 1 82 ? 2.721 -7.133 12.234 1.00 91.94 82 SER A C 1
ATOM 639 O O . SER A 1 82 ? 3.588 -6.687 11.493 1.00 91.94 82 SER A O 1
ATOM 641 N N . LYS A 1 83 ? 2.894 -8.308 12.853 1.00 91.69 83 LYS A N 1
ATOM 642 C CA . LYS A 1 83 ? 3.995 -9.227 12.508 1.00 91.69 83 LYS A CA 1
ATOM 643 C C . LYS A 1 83 ? 3.725 -9.902 11.151 1.00 91.69 83 LYS A C 1
ATOM 645 O O . LYS A 1 83 ? 3.630 -11.129 11.085 1.00 91.69 83 LYS A O 1
ATOM 650 N N . SER A 1 84 ? 3.465 -9.121 10.101 1.00 90.06 84 SER A N 1
ATOM 651 C CA . SER A 1 84 ? 2.993 -9.576 8.787 1.00 90.06 84 SER A CA 1
ATOM 652 C C . SER A 1 84 ? 3.964 -10.565 8.147 1.00 90.06 84 SER A C 1
ATOM 654 O O . SER A 1 84 ? 3.514 -11.572 7.602 1.00 90.06 84 SER A O 1
ATOM 656 N N . TYR A 1 85 ? 5.269 -10.358 8.302 1.00 87.62 85 TYR A N 1
ATOM 657 C CA . TYR A 1 85 ? 6.321 -11.241 7.789 1.00 87.62 85 TYR A CA 1
ATOM 658 C C . TYR A 1 85 ? 6.300 -12.642 8.408 1.00 87.62 85 TYR A C 1
ATOM 660 O O . TYR A 1 85 ? 6.607 -13.623 7.742 1.00 87.62 85 TYR A O 1
ATOM 668 N N . LEU A 1 86 ? 5.863 -12.764 9.664 1.00 87.75 86 LEU A N 1
ATOM 669 C CA . LEU A 1 86 ? 5.780 -14.045 10.375 1.00 87.75 86 LEU A CA 1
ATOM 670 C C . LEU A 1 86 ? 4.443 -14.770 10.149 1.00 87.75 86 LEU A C 1
ATOM 672 O O . LEU A 1 86 ? 4.196 -15.822 10.734 1.00 87.75 86 LEU A O 1
ATOM 676 N N . LYS A 1 87 ? 3.546 -14.204 9.334 1.00 90.50 87 LYS A N 1
ATOM 677 C CA . LYS A 1 87 ? 2.199 -14.733 9.094 1.00 90.50 87 LYS A CA 1
ATOM 678 C C . LYS A 1 87 ? 2.017 -15.085 7.632 1.00 90.50 87 LYS A C 1
ATOM 680 O O . LYS A 1 87 ? 2.182 -14.233 6.770 1.00 90.50 87 LYS A O 1
ATOM 685 N N . VAL A 1 88 ? 1.548 -16.297 7.368 1.00 90.75 88 VAL A N 1
ATOM 686 C CA . VAL A 1 88 ? 1.311 -16.800 6.011 1.00 90.75 88 VAL A CA 1
ATOM 687 C C . VAL A 1 88 ? 0.081 -16.141 5.351 1.00 90.75 88 VAL A C 1
ATOM 689 O O . VAL A 1 88 ? -0.976 -16.048 5.991 1.00 90.75 88 VAL A O 1
ATOM 692 N N . PRO A 1 89 ? 0.166 -15.720 4.072 1.00 92.75 89 PRO A N 1
ATOM 693 C CA . PRO A 1 89 ? 1.398 -15.572 3.284 1.00 92.75 89 PRO A CA 1
ATOM 694 C C . PRO A 1 89 ? 2.231 -14.386 3.807 1.00 92.75 89 PRO A C 1
ATOM 696 O O . PRO A 1 89 ? 1.615 -13.365 4.128 1.00 92.75 89 PRO A O 1
ATOM 699 N N . PRO A 1 90 ? 3.568 -14.497 3.936 1.00 91.38 90 PRO A N 1
ATOM 700 C CA . PRO A 1 90 ? 4.419 -13.386 4.371 1.00 91.38 90 PRO A CA 1
ATOM 701 C C . PRO A 1 90 ? 4.226 -12.153 3.483 1.00 91.38 90 PRO A C 1
ATOM 703 O O . PRO A 1 90 ? 3.943 -12.284 2.293 1.00 91.38 90 PRO A O 1
ATOM 706 N N . SER A 1 91 ? 4.317 -10.961 4.070 1.00 93.62 91 SER A N 1
ATOM 707 C CA . SER A 1 91 ? 4.060 -9.718 3.340 1.00 93.62 91 SER A CA 1
ATOM 708 C C . SER A 1 91 ? 4.618 -8.490 4.043 1.00 93.62 91 SER A C 1
ATOM 710 O O . SER A 1 91 ? 4.648 -8.468 5.275 1.00 93.62 91 SER A O 1
ATOM 712 N N . GLY A 1 92 ? 4.944 -7.458 3.265 1.00 92.75 92 GLY A N 1
ATOM 713 C CA . GLY A 1 92 ? 4.997 -6.076 3.745 1.00 92.75 92 GLY A CA 1
ATOM 714 C C . GLY A 1 92 ? 3.607 -5.560 4.119 1.00 92.75 92 GLY A C 1
ATOM 715 O O . GLY A 1 92 ? 2.594 -6.217 3.841 1.00 92.75 92 GLY A O 1
ATOM 716 N N . GLU A 1 93 ? 3.543 -4.397 4.759 1.00 94.94 93 GLU A N 1
ATOM 717 C CA . GLU A 1 93 ? 2.296 -3.818 5.259 1.00 94.94 93 GLU A CA 1
ATOM 718 C C . GLU A 1 93 ? 2.331 -2.289 5.231 1.00 94.94 93 GLU A C 1
ATOM 720 O O . GLU A 1 93 ? 3.269 -1.703 5.750 1.00 94.94 93 GLU A O 1
ATOM 725 N N . ASN A 1 94 ? 1.258 -1.675 4.726 1.00 96.69 94 ASN A N 1
ATOM 726 C CA . ASN A 1 94 ? 0.974 -0.252 4.916 1.00 96.69 94 ASN A CA 1
ATOM 727 C C . ASN A 1 94 ? -0.267 -0.088 5.788 1.00 96.69 94 ASN A C 1
ATOM 729 O O . ASN A 1 94 ? -1.217 -0.880 5.695 1.00 96.69 94 ASN A O 1
ATOM 733 N N . ILE A 1 95 ? -0.272 0.963 6.608 1.00 96.56 95 ILE A N 1
ATOM 734 C CA . ILE A 1 95 ? -1.397 1.361 7.452 1.00 96.56 95 ILE A CA 1
ATOM 735 C C . ILE A 1 95 ? -1.654 2.852 7.227 1.00 96.56 95 ILE A C 1
ATOM 737 O O . ILE A 1 95 ? -0.733 3.654 7.215 1.00 96.56 95 ILE A O 1
ATOM 741 N N . ALA A 1 96 ? -2.916 3.238 7.084 1.00 95.69 96 ALA A N 1
ATOM 742 C CA . ALA A 1 96 ? -3.339 4.629 7.157 1.00 95.69 96 ALA A CA 1
ATOM 743 C C . ALA A 1 96 ? -4.497 4.764 8.140 1.00 95.69 96 ALA A C 1
ATOM 745 O O . ALA A 1 96 ? -5.348 3.872 8.264 1.00 95.69 96 ALA A O 1
ATOM 746 N N . PHE A 1 97 ? -4.548 5.912 8.808 1.00 94.88 97 PHE A N 1
ATOM 747 C CA . PHE A 1 97 ? -5.723 6.362 9.532 1.00 94.88 97 PHE A CA 1
ATOM 748 C C . PHE A 1 97 ? -6.237 7.656 8.906 1.00 94.88 97 PHE A C 1
ATOM 750 O O . PHE A 1 97 ? -5.568 8.684 8.957 1.00 94.88 97 PHE A O 1
ATOM 757 N N . GLY A 1 98 ? -7.442 7.605 8.339 1.00 91.81 98 GLY A N 1
ATOM 758 C CA . GLY A 1 98 ? -8.021 8.724 7.601 1.00 91.81 98 GLY A CA 1
ATOM 759 C C . GLY A 1 98 ? -9.454 9.033 8.018 1.00 91.81 98 GLY A C 1
ATOM 760 O O . GLY A 1 98 ? -10.314 8.147 8.092 1.00 91.81 98 GLY A O 1
ATOM 761 N N . LYS A 1 99 ? -9.716 10.312 8.299 1.00 85.44 99 LYS A N 1
ATOM 762 C CA . LYS A 1 99 ? -11.032 10.865 8.647 1.00 85.44 99 LYS A CA 1
ATOM 763 C C . LYS A 1 99 ? -11.210 12.236 8.014 1.00 85.44 99 LYS A C 1
ATOM 765 O O . LYS A 1 99 ? -10.247 12.959 7.813 1.00 85.44 99 LYS A O 1
ATOM 770 N N . GLY A 1 100 ? -12.464 12.630 7.814 1.00 89.31 100 GLY A N 1
ATOM 771 C CA . GLY A 1 100 ? -12.779 13.981 7.361 1.00 89.31 100 GLY A CA 1
ATOM 772 C C . GLY A 1 100 ? -12.573 14.141 5.862 1.00 89.31 100 GLY A C 1
ATOM 773 O O . GLY A 1 100 ? -12.859 13.209 5.113 1.00 89.31 100 GLY A O 1
ATOM 774 N N . ARG A 1 101 ? -12.168 15.337 5.435 1.00 89.31 101 ARG A N 1
ATOM 775 C CA . ARG A 1 101 ? -12.031 15.679 4.016 1.00 89.31 101 ARG A CA 1
ATOM 776 C C . ARG A 1 101 ? -10.822 14.960 3.393 1.00 89.31 101 ARG A C 1
ATOM 778 O O . ARG A 1 101 ? -9.849 14.723 4.108 1.00 89.31 101 ARG A O 1
ATOM 785 N N . PRO A 1 102 ? -10.885 14.610 2.099 1.00 87.88 102 PRO A N 1
ATOM 786 C CA . PRO A 1 102 ? -9.713 14.194 1.335 1.00 87.88 102 PRO A CA 1
ATOM 787 C C . PRO A 1 102 ? -8.571 15.214 1.467 1.00 87.88 102 PRO A C 1
ATOM 789 O O . PRO A 1 102 ? -8.864 16.413 1.544 1.00 87.88 102 PRO A O 1
ATOM 792 N N . PRO A 1 103 ? -7.301 14.771 1.505 1.00 84.81 103 PRO A N 1
ATOM 793 C CA . PRO A 1 103 ? -6.178 15.684 1.348 1.00 84.81 103 PRO A CA 1
ATOM 794 C C . PRO A 1 103 ? -6.207 16.312 -0.049 1.00 84.81 103 PRO A C 1
ATOM 796 O O . PRO A 1 103 ? -6.806 15.763 -0.980 1.00 84.81 103 PRO A O 1
ATOM 799 N N . GLU A 1 104 ? -5.538 17.449 -0.195 1.00 83.88 104 GLU A N 1
ATOM 800 C CA . GLU A 1 104 ? -5.264 18.025 -1.508 1.00 83.88 104 GLU A CA 1
ATOM 801 C C . GLU A 1 104 ? -4.501 17.014 -2.382 1.00 83.88 104 GLU A C 1
ATOM 803 O O . GLU A 1 104 ? -3.740 16.193 -1.875 1.00 83.88 104 GLU A O 1
ATOM 808 N N . GLY A 1 105 ? -4.782 16.999 -3.686 1.00 81.94 105 GLY A N 1
ATOM 809 C CA . GLY A 1 105 ? -4.190 16.042 -4.629 1.00 81.94 105 GLY A CA 1
ATOM 810 C C . GLY A 1 105 ? -4.830 14.644 -4.647 1.00 81.94 105 GLY A C 1
ATOM 811 O O . GLY A 1 105 ? -4.762 13.969 -5.678 1.00 81.94 105 GLY A O 1
ATOM 812 N N . CYS A 1 106 ? -5.548 14.220 -3.594 1.00 86.00 106 CYS A N 1
ATOM 813 C CA . CYS A 1 106 ? -6.334 12.983 -3.659 1.00 86.00 106 CYS A CA 1
ATOM 814 C C . CYS A 1 106 ? -7.520 13.155 -4.616 1.00 86.00 106 CYS A C 1
ATOM 816 O O . CYS A 1 106 ? -8.503 13.833 -4.307 1.00 86.00 106 CYS A O 1
ATOM 818 N N . THR A 1 107 ? -7.466 12.478 -5.764 1.00 81.88 107 THR A N 1
ATOM 819 C CA . THR A 1 107 ? -8.600 12.430 -6.690 1.00 81.88 107 THR A CA 1
ATOM 820 C C . THR A 1 107 ? -9.577 11.344 -6.250 1.00 81.88 107 THR A C 1
ATOM 822 O O . THR A 1 107 ? -9.378 10.162 -6.518 1.00 81.88 107 THR A O 1
ATOM 825 N N . THR A 1 108 ? -10.646 11.749 -5.567 1.00 82.44 108 THR A N 1
ATOM 826 C CA . THR A 1 108 ? -11.748 10.873 -5.148 1.00 82.44 108 THR A CA 1
ATOM 827 C C . THR A 1 108 ? -13.103 11.498 -5.485 1.00 82.44 108 THR A C 1
ATOM 829 O O . THR A 1 108 ? -13.269 12.716 -5.455 1.00 82.44 108 THR A O 1
ATOM 832 N N . THR A 1 109 ? -14.099 10.659 -5.778 1.00 83.69 109 THR A N 1
ATOM 833 C CA . THR A 1 109 ? -15.507 11.082 -5.882 1.00 83.69 109 THR A CA 1
ATOM 834 C C . THR A 1 109 ? -16.177 11.253 -4.513 1.00 83.69 109 THR A C 1
ATOM 836 O O . THR A 1 109 ? -17.258 11.837 -4.396 1.00 83.69 109 THR A O 1
ATOM 839 N N . SER A 1 110 ? -15.539 10.769 -3.446 1.00 84.00 110 SER A N 1
ATOM 840 C CA . SER A 1 110 ? -16.019 10.883 -2.078 1.00 84.00 110 SER A CA 1
ATOM 841 C C . SER A 1 110 ? -15.701 12.256 -1.484 1.00 84.00 110 SER A C 1
ATOM 843 O O . SER A 1 110 ? -14.571 12.730 -1.487 1.00 84.00 110 SER A O 1
ATOM 845 N N . ARG A 1 111 ? -16.685 12.864 -0.811 1.00 86.56 111 ARG A N 1
ATOM 846 C CA . ARG A 1 111 ? -16.462 14.066 0.022 1.00 86.56 111 ARG A CA 1
ATOM 847 C C . ARG A 1 111 ? -15.667 13.781 1.304 1.00 86.56 111 ARG A C 1
ATOM 849 O O . ARG A 1 111 ? -15.443 14.694 2.102 1.00 86.56 111 ARG A O 1
ATOM 856 N N . LYS A 1 112 ? -15.315 12.518 1.552 1.00 90.75 112 LYS A N 1
ATOM 857 C CA . LYS A 1 112 ? -14.590 12.048 2.734 1.00 90.75 112 LYS A CA 1
ATOM 858 C C . LYS A 1 112 ? -13.386 11.207 2.331 1.00 90.75 112 LYS A C 1
ATOM 860 O O . LYS A 1 112 ? -13.439 10.524 1.316 1.00 90.75 112 LYS A O 1
ATOM 865 N N . TYR A 1 113 ? -12.372 11.190 3.188 1.00 92.56 113 TYR A N 1
ATOM 866 C CA . TYR A 1 113 ? -11.224 10.301 3.061 1.00 92.56 113 TYR A CA 1
ATOM 867 C C . TYR A 1 113 ? -11.673 8.849 2.870 1.00 92.56 113 TYR A C 1
ATOM 869 O O . TYR A 1 113 ? -12.413 8.309 3.701 1.00 92.56 113 TYR A O 1
ATOM 877 N N . ASP A 1 114 ? -11.200 8.227 1.799 1.00 93.50 114 ASP A N 1
ATOM 878 C CA . ASP A 1 114 ? -11.532 6.867 1.399 1.00 93.50 114 ASP A CA 1
ATOM 879 C C . ASP A 1 114 ? -10.272 6.066 1.028 1.00 93.50 114 ASP A C 1
ATOM 881 O O . ASP A 1 114 ? -9.145 6.449 1.349 1.00 93.50 114 ASP A O 1
ATOM 885 N N . GLN A 1 115 ? -10.465 4.917 0.381 1.00 94.94 115 GLN A N 1
ATOM 886 C CA . GLN A 1 115 ? -9.363 4.060 -0.044 1.00 94.94 115 GLN A CA 1
ATOM 887 C C . GLN A 1 115 ? -8.436 4.709 -1.077 1.00 94.94 115 GLN A C 1
ATOM 889 O O . GLN A 1 115 ? -7.231 4.488 -0.990 1.00 94.94 115 GLN A O 1
ATOM 894 N N . HIS A 1 116 ? -8.965 5.522 -1.998 1.00 94.19 116 HIS A N 1
ATOM 895 C CA . HIS A 1 116 ? -8.151 6.208 -3.002 1.00 94.19 116 HIS A CA 1
ATOM 896 C C . HIS A 1 116 ? -7.192 7.168 -2.305 1.00 94.19 116 HIS A C 1
ATOM 898 O O . HIS A 1 116 ? -5.997 7.176 -2.590 1.00 94.19 116 HIS A O 1
ATOM 904 N N . CYS A 1 117 ? -7.688 7.890 -1.296 1.00 94.56 117 CYS A N 1
ATOM 905 C CA . CYS A 1 117 ? -6.848 8.779 -0.502 1.00 94.56 117 CYS A CA 1
ATOM 906 C C . CYS A 1 117 ? -5.833 8.048 0.376 1.00 94.56 117 CYS A C 1
ATOM 908 O O . CYS A 1 117 ? -4.774 8.609 0.639 1.00 94.56 117 CYS A O 1
ATOM 910 N N . ALA A 1 118 ? -6.115 6.814 0.808 1.00 96.38 118 ALA A N 1
ATOM 911 C CA . ALA A 1 118 ? -5.124 5.984 1.492 1.00 96.38 118 ALA A CA 1
ATOM 912 C C . ALA A 1 118 ? -3.954 5.628 0.572 1.00 96.38 118 ALA A C 1
ATOM 914 O O . ALA A 1 118 ? -2.804 5.802 0.964 1.00 96.38 118 ALA A O 1
ATOM 915 N N . VAL A 1 119 ? -4.235 5.180 -0.657 1.00 96.19 119 VAL A N 1
ATOM 916 C CA . VAL A 1 119 ? -3.174 4.852 -1.620 1.00 96.19 119 VAL A CA 1
ATOM 917 C C . VAL A 1 119 ? -2.426 6.104 -2.067 1.00 96.19 119 VAL A C 1
ATOM 919 O O . VAL A 1 119 ? -1.200 6.075 -2.096 1.00 96.19 119 VAL A O 1
ATOM 922 N N . TYR A 1 120 ? -3.143 7.198 -2.349 1.00 94.50 120 TYR A N 1
ATOM 923 C CA . TYR A 1 120 ? -2.534 8.489 -2.668 1.00 94.50 120 TYR A CA 1
ATOM 924 C C . TYR A 1 120 ? -1.584 8.932 -1.556 1.00 94.50 120 TYR A C 1
ATOM 926 O O . TYR A 1 120 ? -0.421 9.158 -1.840 1.00 94.50 120 TYR A O 1
ATOM 934 N N . ALA A 1 121 ? -2.033 8.973 -0.297 1.00 92.31 121 ALA A N 1
ATOM 935 C CA . ALA A 1 121 ? -1.205 9.428 0.821 1.00 92.31 121 ALA A CA 1
ATOM 936 C C . ALA A 1 121 ? 0.040 8.555 1.040 1.00 92.31 121 ALA A C 1
ATOM 938 O O . ALA A 1 121 ? 1.097 9.076 1.369 1.00 92.31 121 ALA A O 1
ATOM 939 N N . TRP A 1 122 ? -0.061 7.236 0.839 1.00 94.81 122 TRP A N 1
ATOM 940 C CA . TRP A 1 122 ? 1.115 6.363 0.872 1.00 94.81 122 TRP A CA 1
ATOM 941 C C . TRP A 1 122 ? 2.083 6.646 -0.275 1.00 94.81 122 TRP A C 1
ATOM 943 O O . TRP A 1 122 ? 3.287 6.613 -0.069 1.00 94.81 122 TRP A O 1
ATOM 953 N N . TRP A 1 123 ? 1.574 6.894 -1.482 1.00 93.75 123 TRP A N 1
ATOM 954 C CA . TRP A 1 123 ? 2.410 7.225 -2.633 1.00 93.75 123 TRP A CA 1
ATOM 955 C C . TRP A 1 123 ? 3.028 8.629 -2.529 1.00 93.75 123 TRP A C 1
ATOM 957 O O . TRP A 1 123 ? 4.159 8.818 -2.961 1.00 93.75 123 TRP A O 1
ATOM 967 N N . ASP A 1 124 ? 2.319 9.589 -1.934 1.00 91.00 124 ASP A N 1
ATOM 968 C CA . ASP A 1 124 ? 2.695 11.007 -1.858 1.00 91.00 124 ASP A CA 1
ATOM 969 C C . ASP A 1 124 ? 3.931 11.272 -0.982 1.00 91.00 124 ASP A C 1
ATOM 971 O O . ASP A 1 124 ? 4.557 12.320 -1.122 1.00 91.00 124 ASP A O 1
ATOM 975 N N . GLU A 1 125 ? 4.377 10.290 -0.182 1.00 87.38 125 GLU A N 1
ATOM 976 C CA . GLU A 1 125 ? 5.728 10.299 0.410 1.00 87.38 125 GLU A CA 1
ATOM 977 C C . GLU A 1 125 ? 6.810 10.500 -0.670 1.00 87.38 125 GLU A C 1
ATOM 979 O O . GLU A 1 125 ? 7.863 11.077 -0.402 1.00 87.38 125 GLU A O 1
ATOM 984 N N . TYR A 1 126 ? 6.547 10.087 -1.917 1.00 85.94 126 TYR A N 1
ATOM 985 C CA . TYR A 1 126 ? 7.403 10.411 -3.053 1.00 85.94 126 TYR A CA 1
ATOM 986 C C . TYR A 1 126 ? 7.582 11.926 -3.233 1.00 85.94 126 TYR A C 1
ATOM 988 O O . TYR A 1 126 ? 8.701 12.417 -3.372 1.00 85.94 126 TYR A O 1
ATOM 996 N N . ASN A 1 127 ? 6.489 12.688 -3.221 1.00 82.06 127 ASN A N 1
ATOM 997 C CA . ASN A 1 127 ? 6.563 14.134 -3.403 1.00 82.06 127 ASN A CA 1
ATOM 998 C C . ASN A 1 127 ? 7.180 14.804 -2.172 1.00 82.06 127 ASN A C 1
ATOM 1000 O O . ASN A 1 127 ? 8.053 15.654 -2.338 1.00 82.06 127 ASN A O 1
ATOM 1004 N N . GLU A 1 128 ? 6.807 14.359 -0.965 1.00 75.00 128 GLU A N 1
ATOM 1005 C CA . GLU A 1 128 ? 7.327 14.885 0.305 1.00 75.00 128 GLU A CA 1
ATOM 1006 C C . GLU A 1 128 ? 8.860 14.801 0.386 1.00 75.00 128 GLU A C 1
ATOM 1008 O O . GLU A 1 128 ? 9.509 15.773 0.774 1.00 75.00 128 GLU A O 1
ATOM 1013 N N . TYR A 1 129 ? 9.449 13.673 -0.025 1.00 71.06 129 TYR A N 1
ATOM 1014 C CA . TYR A 1 129 ? 10.880 13.424 0.164 1.00 71.06 129 TYR A CA 1
ATOM 1015 C C . TYR A 1 129 ? 11.751 13.645 -1.071 1.00 71.06 129 TYR A C 1
ATOM 1017 O O . TYR A 1 129 ? 12.936 13.914 -0.907 1.00 71.06 129 TYR A O 1
ATOM 1025 N N . PHE A 1 130 ? 11.229 13.532 -2.293 1.00 69.75 130 PHE A N 1
ATOM 1026 C CA . PHE A 1 130 ? 12.082 13.523 -3.492 1.00 69.75 130 PHE A CA 1
ATOM 1027 C C . PHE A 1 130 ? 11.909 14.732 -4.397 1.00 69.75 130 PHE A C 1
ATOM 1029 O O . PHE A 1 130 ? 12.872 15.186 -5.007 1.00 69.75 130 PHE A O 1
ATOM 1036 N N . VAL A 1 131 ? 10.694 15.270 -4.496 1.00 63.53 131 VAL A N 1
ATOM 1037 C CA . VAL A 1 131 ? 10.436 16.440 -5.349 1.00 63.53 131 VAL A CA 1
ATOM 1038 C C . VAL A 1 131 ? 10.908 17.727 -4.668 1.00 63.53 131 VAL A C 1
ATOM 1040 O O . VAL A 1 131 ? 11.314 18.667 -5.347 1.00 63.53 131 VAL A O 1
ATOM 1043 N N . HIS A 1 132 ? 10.912 17.763 -3.332 1.00 56.81 132 HIS A N 1
ATOM 1044 C CA . HIS A 1 132 ? 11.345 18.925 -2.551 1.00 56.81 132 HIS A CA 1
ATOM 1045 C C . HIS A 1 132 ? 12.837 18.931 -2.180 1.00 56.81 132 HIS A C 1
ATOM 1047 O O . HIS A 1 132 ? 13.319 19.942 -1.673 1.00 56.81 132 HIS A O 1
ATOM 1053 N N . LEU A 1 133 ? 13.570 17.840 -2.431 1.00 53.00 133 LEU A N 1
ATOM 1054 C CA . LEU A 1 133 ? 15.001 17.711 -2.135 1.00 53.00 133 LEU A CA 1
ATOM 1055 C C . LEU A 1 133 ? 15.811 17.589 -3.431 1.00 53.00 133 LEU A C 1
ATOM 1057 O O . LEU A 1 133 ? 16.261 16.499 -3.738 1.00 53.00 133 LEU A O 1
ATOM 1061 N N . ASP A 1 134 ? 15.952 18.668 -4.209 1.00 54.78 134 ASP A N 1
ATOM 1062 C CA . ASP A 1 134 ? 16.836 18.801 -5.392 1.00 54.78 134 ASP A CA 1
ATOM 1063 C C . ASP A 1 134 ? 16.873 17.625 -6.411 1.00 54.78 134 ASP A C 1
ATOM 1065 O O . ASP A 1 134 ? 17.749 17.573 -7.277 1.00 54.78 134 ASP A O 1
ATOM 1069 N N . GLY A 1 135 ? 15.892 16.715 -6.374 1.00 54.50 135 GLY A N 1
ATOM 1070 C CA . GLY A 1 135 ? 15.763 15.558 -7.256 1.00 54.50 135 GLY A CA 1
ATOM 1071 C C . GLY A 1 135 ? 15.945 14.189 -6.584 1.00 54.50 135 GLY A C 1
ATOM 1072 O O . GLY A 1 135 ? 16.442 14.033 -5.470 1.00 54.50 135 GLY A O 1
ATOM 1073 N N . TRP A 1 136 ? 15.528 13.150 -7.316 1.00 61.91 136 TRP A N 1
ATOM 1074 C CA . TRP A 1 136 ? 15.748 11.751 -6.951 1.00 61.91 136 TRP A CA 1
ATOM 1075 C C . TRP A 1 136 ? 17.245 11.467 -6.794 1.00 61.91 136 TRP A C 1
ATOM 1077 O O . TRP A 1 136 ? 18.001 11.591 -7.755 1.00 61.91 136 TRP A O 1
ATOM 1087 N N . THR A 1 137 ? 17.665 11.048 -5.601 1.00 56.53 137 THR A N 1
ATOM 1088 C CA . THR A 1 137 ? 19.000 10.482 -5.390 1.00 56.53 137 THR A CA 1
ATOM 1089 C C . THR A 1 137 ? 18.872 8.969 -5.270 1.00 56.53 137 THR A C 1
ATOM 1091 O O . THR A 1 137 ? 18.023 8.460 -4.533 1.00 56.53 137 THR A O 1
ATOM 1094 N N . GLU A 1 138 ? 19.722 8.234 -5.988 1.00 53.22 138 GLU A N 1
ATOM 1095 C CA . GLU A 1 138 ? 19.726 6.760 -6.026 1.00 53.22 138 GLU A CA 1
ATOM 1096 C C . GLU A 1 138 ? 19.940 6.130 -4.630 1.00 53.22 138 GLU A C 1
ATOM 1098 O O . GLU A 1 138 ? 19.594 4.973 -4.406 1.00 53.22 138 GLU A O 1
ATOM 1103 N N . HIS A 1 139 ? 20.389 6.930 -3.653 1.00 51.62 139 HIS A N 1
ATOM 1104 C CA . HIS A 1 139 ? 20.635 6.548 -2.257 1.00 51.62 139 HIS A CA 1
ATOM 1105 C C . HIS A 1 139 ? 19.671 7.173 -1.241 1.00 51.62 139 HIS A C 1
ATOM 1107 O O . HIS A 1 139 ? 19.998 7.291 -0.056 1.00 51.62 139 HIS A O 1
ATOM 1113 N N . SER A 1 140 ? 18.489 7.604 -1.674 1.00 55.97 140 SER A N 1
ATOM 1114 C CA . SER A 1 140 ? 17.446 8.008 -0.734 1.00 55.97 140 SER A CA 1
ATOM 1115 C C . SER A 1 140 ? 17.189 6.924 0.317 1.00 55.97 140 SER A C 1
ATOM 1117 O O . SER A 1 140 ? 17.051 5.736 0.014 1.00 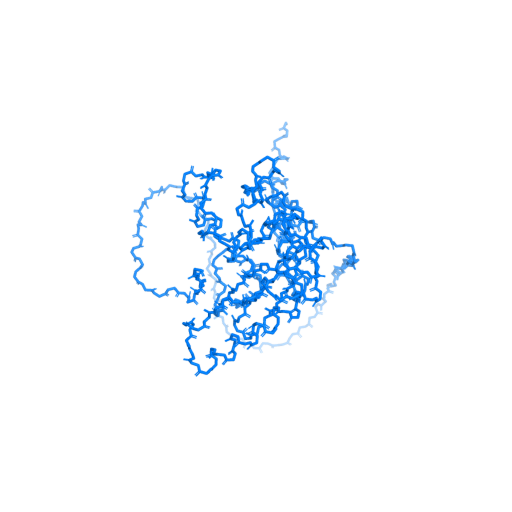55.97 140 SER A O 1
ATOM 1119 N N . ASP A 1 141 ? 17.154 7.333 1.584 1.00 61.00 141 ASP A N 1
ATOM 1120 C CA . ASP A 1 141 ? 16.894 6.427 2.696 1.00 61.00 141 ASP A CA 1
ATOM 1121 C C . ASP A 1 141 ? 15.437 5.958 2.625 1.00 61.00 141 ASP A C 1
ATOM 1123 O O . ASP A 1 141 ? 14.536 6.572 3.196 1.00 61.00 141 ASP A O 1
ATOM 1127 N N . TYR A 1 142 ? 15.197 4.857 1.911 1.00 59.41 142 TYR A N 1
ATOM 1128 C CA . TYR A 1 142 ? 13.877 4.251 1.731 1.00 59.41 142 TYR A CA 1
ATOM 1129 C C . TYR A 1 142 ? 13.193 3.897 3.063 1.00 59.41 142 TYR A C 1
ATOM 1131 O O . TYR A 1 142 ? 11.989 3.648 3.091 1.00 59.41 142 TYR A O 1
ATOM 1139 N N . ARG A 1 143 ? 13.932 3.889 4.187 1.00 58.06 143 ARG A N 1
ATOM 1140 C CA . ARG A 1 143 ? 13.371 3.726 5.537 1.00 58.06 143 ARG A CA 1
ATOM 1141 C C . ARG A 1 143 ? 12.518 4.929 5.946 1.00 58.06 143 ARG A C 1
ATOM 1143 O O . ARG A 1 143 ? 11.693 4.791 6.841 1.00 58.06 143 ARG A O 1
ATOM 1150 N N . LYS A 1 144 ? 12.706 6.082 5.297 1.00 65.75 144 LYS A N 1
ATOM 1151 C CA . LYS A 1 144 ? 11.924 7.310 5.494 1.00 65.75 144 LYS A CA 1
ATOM 1152 C C . LYS A 1 144 ? 10.703 7.408 4.577 1.00 65.75 144 LYS A C 1
ATOM 1154 O O . LYS A 1 144 ? 9.839 8.220 4.852 1.00 65.75 144 LYS A O 1
ATOM 1159 N N . VAL A 1 145 ? 10.610 6.567 3.543 1.00 79.25 145 VAL A N 1
ATOM 1160 C CA . VAL A 1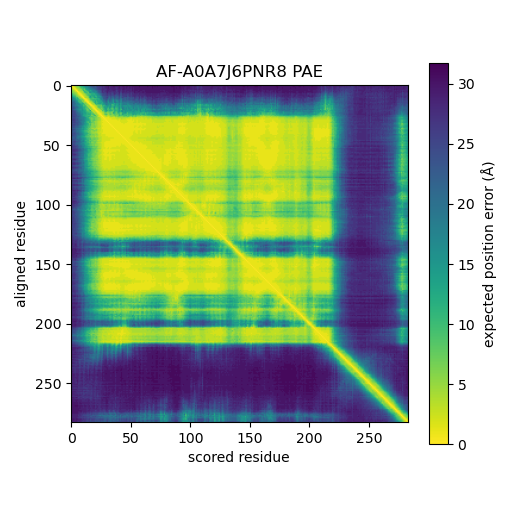 145 ? 9.505 6.541 2.559 1.00 79.25 145 VAL A CA 1
ATOM 1161 C C . VAL A 1 145 ? 8.905 5.138 2.427 1.00 79.25 145 VAL A C 1
ATOM 1163 O O . VAL A 1 145 ? 8.680 4.609 1.334 1.00 79.25 145 VAL A O 1
ATOM 1166 N N . GLY A 1 146 ? 8.729 4.474 3.572 1.00 83.81 146 GLY A N 1
ATOM 1167 C CA . GLY A 1 146 ? 8.357 3.063 3.637 1.00 83.81 146 GLY A CA 1
ATOM 1168 C C . GLY A 1 146 ? 6.993 2.756 3.016 1.00 83.81 146 GLY A C 1
ATOM 1169 O O . GLY A 1 146 ? 6.833 1.685 2.419 1.00 83.81 146 GLY A O 1
ATOM 1170 N N . HIS A 1 147 ? 6.027 3.680 3.098 1.00 91.62 147 HIS A N 1
ATOM 1171 C CA . HIS A 1 147 ? 4.715 3.465 2.499 1.00 91.62 147 HIS A CA 1
ATOM 1172 C C . HIS A 1 147 ? 4.786 3.572 0.980 1.00 91.62 147 HIS A C 1
ATOM 1174 O O . HIS A 1 147 ? 4.269 2.682 0.291 1.00 91.62 147 HIS A O 1
ATOM 1180 N N . PHE A 1 148 ? 5.462 4.602 0.465 1.00 91.50 148 PHE A N 1
ATOM 1181 C CA . PHE A 1 148 ? 5.688 4.776 -0.967 1.00 91.50 148 PHE A CA 1
ATOM 1182 C C . PHE A 1 148 ? 6.424 3.568 -1.538 1.00 91.50 148 PHE A C 1
ATOM 1184 O O . PHE A 1 148 ? 5.943 2.940 -2.488 1.00 91.50 148 PHE A O 1
ATOM 1191 N N . ALA A 1 149 ? 7.533 3.178 -0.902 1.00 88.75 149 ALA A N 1
ATOM 1192 C CA . ALA A 1 149 ? 8.333 2.043 -1.332 1.00 88.75 149 ALA A CA 1
ATOM 1193 C C . ALA A 1 149 ? 7.481 0.772 -1.439 1.00 88.75 149 ALA A C 1
ATOM 1195 O O . ALA A 1 149 ? 7.569 0.063 -2.438 1.00 88.75 149 ALA A O 1
ATOM 1196 N N . ALA A 1 150 ? 6.597 0.502 -0.472 1.00 92.69 150 ALA A N 1
ATOM 1197 C CA . ALA A 1 150 ? 5.713 -0.660 -0.523 1.00 92.69 150 ALA A CA 1
ATOM 1198 C C . ALA A 1 150 ? 4.708 -0.628 -1.691 1.00 92.69 150 ALA A C 1
ATOM 1200 O O . ALA A 1 150 ? 4.449 -1.675 -2.292 1.00 92.69 150 ALA A O 1
ATOM 1201 N N . VAL A 1 151 ? 4.168 0.545 -2.048 1.00 95.75 151 VAL A N 1
ATOM 1202 C CA . VAL A 1 151 ? 3.241 0.703 -3.186 1.00 95.75 151 VAL A CA 1
ATOM 1203 C C . VAL A 1 151 ? 3.938 0.349 -4.503 1.00 95.75 151 VAL A C 1
ATOM 1205 O O . VAL A 1 151 ? 3.398 -0.432 -5.297 1.00 95.75 151 VAL A O 1
ATOM 1208 N N . VAL A 1 152 ? 5.146 0.875 -4.723 1.00 93.31 152 VAL A N 1
ATOM 1209 C CA . VAL A 1 152 ? 5.850 0.767 -6.013 1.00 93.31 152 VAL A CA 1
ATOM 1210 C C . VAL A 1 152 ? 6.893 -0.352 -6.081 1.00 93.31 152 VAL A C 1
ATOM 1212 O O . VAL A 1 152 ? 7.519 -0.538 -7.118 1.00 93.31 152 VAL A O 1
ATOM 1215 N N . TRP A 1 153 ? 7.031 -1.161 -5.025 1.00 92.12 153 TRP A N 1
ATOM 1216 C CA . TRP A 1 153 ? 8.039 -2.222 -4.945 1.00 92.12 153 TRP A CA 1
ATOM 1217 C C . TRP A 1 153 ? 7.946 -3.222 -6.109 1.00 92.12 153 TRP A C 1
ATOM 1219 O O . TRP A 1 153 ? 6.953 -3.952 -6.231 1.00 92.12 153 TRP A O 1
ATOM 1229 N N . LYS A 1 154 ? 8.983 -3.325 -6.946 1.00 89.44 154 LYS A N 1
ATOM 1230 C CA . LYS A 1 154 ? 8.989 -4.205 -8.132 1.00 89.44 154 LYS A CA 1
ATOM 1231 C C . LYS A 1 154 ? 8.880 -5.695 -7.795 1.00 89.44 154 LYS A C 1
ATOM 1233 O O . LYS A 1 154 ? 8.282 -6.447 -8.557 1.00 89.44 154 LYS A O 1
ATOM 1238 N N . GLY A 1 155 ? 9.381 -6.111 -6.629 1.00 87.50 155 GLY A N 1
ATOM 1239 C CA . GLY A 1 155 ? 9.280 -7.494 -6.141 1.00 87.50 155 GLY A CA 1
ATOM 1240 C C . GLY A 1 155 ? 7.872 -7.936 -5.710 1.00 87.50 155 GLY A C 1
ATOM 1241 O O . GLY A 1 155 ? 7.624 -9.127 -5.515 1.00 87.50 155 GLY A O 1
ATOM 1242 N N . VAL A 1 156 ? 6.938 -6.994 -5.553 1.00 92.75 156 VAL A N 1
ATOM 1243 C CA . VAL A 1 156 ? 5.548 -7.278 -5.175 1.00 92.75 156 VAL A CA 1
ATOM 1244 C C . VAL A 1 156 ? 4.720 -7.514 -6.435 1.00 92.75 156 VAL A C 1
ATOM 1246 O O . VAL A 1 156 ? 4.669 -6.656 -7.309 1.00 92.75 156 VAL A O 1
ATOM 1249 N N . ASP A 1 157 ? 4.018 -8.645 -6.506 1.00 94.62 157 ASP A N 1
ATOM 1250 C CA . ASP A 1 157 ? 3.074 -8.967 -7.592 1.00 94.62 157 ASP A CA 1
ATOM 1251 C C . ASP A 1 157 ? 1.655 -9.280 -7.075 1.00 94.62 157 ASP A C 1
ATOM 1253 O O . ASP A 1 157 ? 0.717 -9.458 -7.858 1.00 94.62 157 ASP A O 1
ATOM 1257 N N . GLU A 1 158 ? 1.468 -9.304 -5.752 1.00 96.75 158 GLU A N 1
ATOM 1258 C CA . GLU A 1 158 ? 0.189 -9.556 -5.107 1.00 96.75 158 GLU A CA 1
ATOM 1259 C C . GLU A 1 158 ? -0.068 -8.588 -3.954 1.00 96.75 158 GLU A C 1
ATOM 1261 O O . GLU A 1 158 ? 0.755 -8.429 -3.055 1.00 96.75 158 GLU A O 1
ATOM 1266 N N . ILE A 1 159 ? -1.273 -8.020 -3.914 1.00 98.56 159 ILE A N 1
ATOM 1267 C CA . ILE A 1 159 ? -1.750 -7.223 -2.783 1.00 98.56 159 ILE A CA 1
ATOM 1268 C C . ILE A 1 159 ? -3.043 -7.780 -2.205 1.00 98.56 159 ILE A C 1
ATOM 1270 O O . ILE A 1 159 ? -3.828 -8.470 -2.864 1.00 98.56 159 ILE A O 1
ATOM 1274 N N . GLY A 1 160 ? -3.302 -7.447 -0.950 1.00 98.56 160 GLY A N 1
ATOM 1275 C CA . GLY A 1 160 ? -4.620 -7.597 -0.364 1.00 98.56 160 GLY A CA 1
ATOM 1276 C C . GLY A 1 160 ? -4.850 -6.558 0.713 1.00 98.56 160 GLY A C 1
ATOM 1277 O O . GLY A 1 160 ? -4.055 -6.437 1.641 1.00 98.56 160 GLY A O 1
ATOM 1278 N N . CYS A 1 161 ? -5.958 -5.840 0.590 1.00 98.81 161 CYS A N 1
ATOM 1279 C CA . CYS A 1 161 ? -6.261 -4.680 1.413 1.00 98.81 161 CYS A CA 1
ATOM 1280 C C . CYS A 1 161 ? -7.603 -4.822 2.127 1.00 98.81 161 CYS A C 1
ATOM 1282 O O . CYS A 1 161 ? -8.447 -5.647 1.760 1.00 98.81 161 CYS A O 1
ATOM 1284 N N . ALA A 1 162 ? -7.802 -4.019 3.163 1.00 98.50 162 ALA A N 1
ATOM 1285 C CA . ALA A 1 162 ? -9.066 -3.914 3.863 1.00 98.50 162 ALA A CA 1
ATOM 1286 C C . ALA A 1 162 ? -9.190 -2.576 4.588 1.00 98.50 162 ALA A C 1
ATOM 1288 O O . ALA A 1 162 ? -8.198 -1.974 4.992 1.00 98.50 162 ALA A O 1
ATOM 1289 N N . GLN A 1 163 ? -10.437 -2.188 4.829 1.00 97.88 163 GLN A N 1
ATOM 1290 C CA . GLN A 1 163 ? -10.791 -1.064 5.677 1.00 97.88 163 GLN A CA 1
ATOM 1291 C C . GLN A 1 163 ? -11.587 -1.555 6.893 1.00 97.88 163 GLN A C 1
ATOM 1293 O O . GLN A 1 163 ? -12.390 -2.484 6.791 1.00 97.88 163 GLN A O 1
ATOM 1298 N N . SER A 1 164 ? -11.381 -0.923 8.047 1.00 97.88 164 SER A N 1
ATOM 1299 C CA . SER A 1 164 ? -12.232 -1.075 9.230 1.00 97.88 164 SER A CA 1
ATOM 1300 C C . SER A 1 164 ? -12.327 0.254 9.969 1.00 97.88 164 SER A C 1
ATOM 1302 O O . SER A 1 164 ? -11.345 0.743 10.530 1.00 97.88 164 SER A O 1
ATOM 1304 N N . GLY A 1 165 ? -13.519 0.855 9.973 1.00 95.50 165 GLY A N 1
ATOM 1305 C CA . GLY A 1 165 ? -13.680 2.232 10.437 1.00 95.50 165 GLY A CA 1
ATOM 1306 C C . GLY A 1 165 ? -12.807 3.177 9.610 1.00 95.50 165 GLY A C 1
ATOM 1307 O O . GLY A 1 165 ? -12.914 3.208 8.386 1.00 95.50 165 GLY A O 1
ATOM 1308 N N . SER A 1 166 ? -11.930 3.912 10.288 1.00 96.31 166 SER A N 1
ATOM 1309 C CA . SER A 1 166 ? -10.994 4.863 9.670 1.00 96.31 166 SER A CA 1
ATOM 1310 C C . SER A 1 166 ? -9.608 4.286 9.397 1.00 96.31 166 SER A C 1
ATOM 1312 O O . SER A 1 166 ? -8.725 5.032 8.993 1.00 96.31 166 SER A O 1
ATOM 1314 N N . PHE A 1 167 ? -9.408 2.987 9.634 1.00 97.81 167 PHE A N 1
ATOM 1315 C CA . PHE A 1 167 ? -8.158 2.308 9.315 1.00 97.81 167 PHE A CA 1
ATOM 1316 C C . PHE A 1 167 ? -8.221 1.668 7.940 1.00 97.81 167 PHE A C 1
ATOM 1318 O O . PHE A 1 167 ? -9.146 0.902 7.658 1.00 97.81 167 PHE A O 1
ATOM 1325 N N . TYR A 1 168 ? -7.186 1.920 7.151 1.00 98.25 168 TYR A N 1
ATOM 1326 C CA . TYR A 1 168 ? -6.934 1.329 5.846 1.00 98.25 168 TYR A CA 1
ATOM 1327 C C . TYR A 1 168 ? -5.629 0.549 5.938 1.00 98.25 168 TYR A C 1
ATOM 1329 O O . TYR A 1 168 ? -4.631 1.070 6.426 1.00 98.25 168 TYR A O 1
ATOM 1337 N N . VAL A 1 169 ? -5.643 -0.719 5.540 1.00 98.50 169 VAL A N 1
ATOM 1338 C CA . VAL A 1 169 ? -4.473 -1.598 5.636 1.00 98.50 169 VAL A CA 1
ATOM 1339 C C . VAL A 1 169 ? -4.304 -2.334 4.322 1.00 98.50 169 VAL A C 1
ATOM 1341 O O . VAL A 1 169 ? -5.253 -2.965 3.857 1.00 98.50 169 VAL A O 1
ATOM 1344 N N . CYS A 1 170 ? -3.095 -2.320 3.771 1.00 98.56 170 CYS A N 1
ATOM 1345 C CA . CYS A 1 170 ? -2.703 -3.154 2.639 1.00 98.56 170 CYS A CA 1
ATOM 1346 C C . CYS A 1 170 ? -1.545 -4.068 3.029 1.00 98.56 170 CYS A C 1
ATOM 1348 O O . CYS A 1 170 ? -0.698 -3.717 3.842 1.00 98.56 170 CYS A O 1
ATOM 1350 N N . GLN A 1 171 ? -1.547 -5.275 2.472 1.00 97.94 171 GLN A N 1
ATOM 1351 C CA . GLN A 1 171 ? -0.486 -6.264 2.625 1.00 97.94 171 GLN A CA 1
ATOM 1352 C C . GLN A 1 171 ? 0.107 -6.544 1.247 1.00 97.94 171 GLN A C 1
ATOM 1354 O O . GLN A 1 171 ? -0.656 -6.798 0.311 1.00 97.94 171 GLN A O 1
ATOM 1359 N N . TYR A 1 172 ? 1.433 -6.544 1.155 1.00 95.81 172 TYR A N 1
ATOM 1360 C CA . TYR A 1 172 ? 2.196 -6.613 -0.094 1.00 95.81 172 TYR A CA 1
ATOM 1361 C C . TYR A 1 172 ? 3.020 -7.897 -0.133 1.00 95.81 172 TYR A C 1
ATOM 1363 O O . TYR A 1 172 ? 3.881 -8.102 0.720 1.00 95.81 172 TYR A O 1
ATOM 1371 N N . GLY A 1 173 ? 2.738 -8.791 -1.073 1.00 94.06 173 GLY A N 1
ATOM 1372 C CA . GLY A 1 173 ? 3.390 -10.093 -1.167 1.00 94.06 173 GLY A CA 1
ATOM 1373 C C . GLY A 1 173 ? 3.847 -10.432 -2.578 1.00 94.06 173 GLY A C 1
ATOM 1374 O O . GLY A 1 173 ? 3.634 -9.681 -3.529 1.00 94.06 173 GLY A O 1
ATOM 1375 N N . SER A 1 174 ? 4.465 -11.604 -2.691 1.00 91.81 174 SER A N 1
ATOM 1376 C CA . SER A 1 174 ? 4.908 -12.165 -3.962 1.00 91.81 174 SER A CA 1
ATOM 1377 C C . SER A 1 174 ? 4.327 -13.562 -4.156 1.00 91.81 174 SER A C 1
ATOM 1379 O O . SER A 1 174 ? 4.331 -14.386 -3.236 1.00 91.81 174 SER A O 1
ATOM 1381 N N . SER A 1 175 ? 3.878 -13.872 -5.367 1.00 90.38 175 SER A N 1
ATOM 1382 C CA . SER A 1 175 ? 3.429 -15.203 -5.760 1.00 90.38 175 SER A CA 1
ATOM 1383 C C . SER A 1 175 ? 4.540 -16.248 -5.636 1.00 90.38 175 SER A C 1
ATOM 1385 O O . SER A 1 175 ? 4.247 -17.423 -5.398 1.00 90.38 175 SER A O 1
ATOM 1387 N N . ARG A 1 176 ? 5.802 -15.802 -5.694 1.00 87.12 176 ARG A N 1
ATOM 1388 C CA . ARG A 1 176 ? 7.012 -16.605 -5.475 1.00 87.12 176 ARG A CA 1
ATOM 1389 C C . ARG A 1 176 ? 7.249 -16.943 -3.997 1.00 87.12 176 ARG A C 1
ATOM 1391 O O . ARG A 1 176 ? 7.872 -17.957 -3.707 1.00 87.12 176 ARG A O 1
ATOM 1398 N N . CYS A 1 177 ? 6.669 -16.182 -3.061 1.00 85.38 177 CYS A N 1
ATOM 1399 C CA . CYS A 1 177 ? 6.799 -16.407 -1.619 1.00 85.38 177 CYS A CA 1
ATOM 1400 C C . CYS A 1 177 ? 5.440 -16.412 -0.899 1.00 85.38 177 CYS A C 1
ATOM 1402 O O . CYS A 1 177 ? 4.986 -15.421 -0.327 1.00 85.38 177 CYS A O 1
ATOM 1404 N N . ARG A 1 178 ? 4.778 -17.577 -0.880 1.00 86.19 178 ARG A N 1
ATOM 1405 C CA . ARG A 1 178 ? 3.466 -17.741 -0.222 1.00 86.19 178 ARG A CA 1
ATOM 1406 C C . ARG A 1 178 ? 3.472 -18.605 1.029 1.00 86.19 178 ARG A C 1
ATOM 1408 O O . ARG A 1 178 ? 2.491 -18.557 1.765 1.00 86.19 178 ARG A O 1
ATOM 1415 N N . ARG A 1 179 ? 4.504 -19.425 1.257 1.00 84.31 179 ARG A N 1
ATOM 1416 C CA . ARG A 1 179 ? 4.462 -20.496 2.271 1.00 84.31 179 ARG A CA 1
ATOM 1417 C C . ARG A 1 179 ? 5.182 -20.141 3.566 1.00 84.31 179 ARG A C 1
ATOM 1419 O O . ARG A 1 179 ? 4.624 -20.377 4.632 1.00 84.31 179 ARG A O 1
ATOM 1426 N N . ARG A 1 180 ? 6.384 -19.571 3.495 1.00 81.12 180 ARG A N 1
ATOM 1427 C CA . ARG A 1 180 ? 7.193 -19.209 4.671 1.00 81.12 180 ARG A CA 1
ATOM 1428 C C . ARG A 1 180 ? 8.051 -17.983 4.380 1.00 81.12 180 ARG A C 1
ATOM 1430 O O . ARG A 1 180 ? 8.439 -17.767 3.241 1.00 81.12 180 ARG A O 1
ATOM 1437 N N . ALA A 1 181 ? 8.362 -17.203 5.415 1.00 74.31 181 ALA A N 1
ATOM 1438 C CA . ALA A 1 181 ? 9.091 -15.936 5.282 1.00 74.31 181 ALA A CA 1
ATOM 1439 C C . ALA A 1 181 ? 10.469 -16.100 4.620 1.00 74.31 181 ALA A C 1
ATOM 1441 O O . ALA A 1 181 ? 10.889 -15.249 3.846 1.00 74.31 181 ALA A O 1
ATOM 1442 N N . GLY A 1 182 ? 11.140 -17.232 4.864 1.00 74.94 182 GLY A 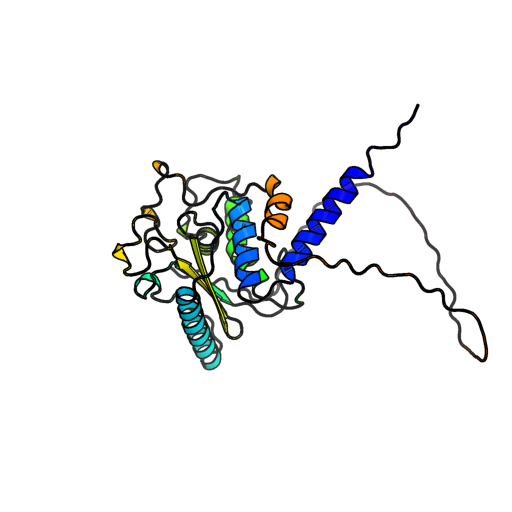N 1
ATOM 1443 C CA . GLY A 1 182 ? 12.436 -17.538 4.256 1.00 74.94 182 GLY A CA 1
ATOM 1444 C C . GLY A 1 182 ? 12.415 -17.642 2.727 1.00 74.94 182 GLY A C 1
ATOM 1445 O O . GLY A 1 182 ? 13.457 -17.433 2.117 1.00 74.94 182 GLY A O 1
ATOM 1446 N N . ASP A 1 183 ? 11.253 -17.898 2.111 1.00 79.44 183 ASP A N 1
ATOM 1447 C CA . ASP A 1 183 ? 11.120 -17.949 0.648 1.00 79.44 183 ASP A CA 1
ATOM 1448 C C . ASP A 1 183 ? 11.122 -16.537 0.020 1.00 79.44 183 ASP A C 1
ATOM 1450 O O . ASP A 1 183 ? 11.213 -16.402 -1.192 1.00 79.44 183 ASP A O 1
ATOM 1454 N N . CYS A 1 184 ? 11.020 -15.471 0.823 1.00 77.25 184 CYS A N 1
ATOM 1455 C CA . CYS A 1 184 ? 10.859 -14.089 0.355 1.00 77.25 184 CYS A CA 1
ATOM 1456 C C . CYS A 1 184 ? 12.204 -13.373 0.165 1.00 77.25 184 CYS A C 1
ATOM 1458 O O . CYS A 1 184 ? 12.273 -12.153 0.283 1.00 77.25 184 CYS A O 1
ATOM 1460 N N . ARG A 1 185 ? 13.292 -14.127 -0.039 1.00 74.62 185 ARG A N 1
ATOM 1461 C CA . ARG A 1 185 ? 14.624 -13.560 -0.299 1.00 74.62 185 ARG A CA 1
ATOM 1462 C C . ARG A 1 185 ? 14.805 -13.130 -1.750 1.00 74.62 185 ARG A C 1
ATOM 1464 O O . ARG A 1 185 ? 15.551 -12.193 -1.989 1.00 74.62 185 ARG A O 1
ATOM 1471 N N . ASP A 1 186 ? 14.074 -13.771 -2.656 1.00 76.12 186 ASP A N 1
ATOM 1472 C CA . ASP A 1 186 ? 14.046 -13.470 -4.083 1.00 76.12 186 ASP A CA 1
ATOM 1473 C C . ASP A 1 186 ? 12.604 -13.649 -4.631 1.00 76.12 186 ASP A C 1
ATOM 1475 O O . ASP A 1 186 ? 12.123 -14.781 -4.759 1.00 76.12 186 ASP A O 1
ATOM 1479 N N . PRO A 1 187 ? 11.866 -12.558 -4.916 1.00 71.81 187 PRO A N 1
ATOM 1480 C CA . PRO A 1 187 ? 12.276 -11.176 -4.715 1.00 71.81 187 PRO A CA 1
ATOM 1481 C C . PRO A 1 187 ? 12.151 -10.762 -3.240 1.00 71.81 187 PRO A C 1
ATOM 1483 O O . PRO A 1 187 ? 11.306 -11.306 -2.513 1.00 71.81 187 PRO A O 1
ATOM 1486 N N . PRO A 1 188 ? 12.932 -9.762 -2.795 1.00 79.25 188 PRO A N 1
ATOM 1487 C CA . PRO A 1 188 ? 12.720 -9.140 -1.502 1.00 79.25 188 PRO A CA 1
ATOM 1488 C C . PRO A 1 188 ? 11.344 -8.483 -1.405 1.00 79.25 188 PRO A C 1
ATOM 1490 O O . PRO A 1 188 ? 10.806 -7.966 -2.387 1.00 79.25 188 PRO A O 1
ATOM 1493 N N . LEU A 1 189 ? 10.784 -8.478 -0.197 1.00 84.31 189 LEU A N 1
ATOM 1494 C CA . LEU A 1 189 ? 9.551 -7.773 0.132 1.00 84.31 189 LEU A CA 1
ATOM 1495 C C . LEU A 1 189 ? 9.853 -6.446 0.845 1.00 84.31 189 LEU A C 1
ATOM 1497 O O . LEU A 1 189 ? 10.784 -6.385 1.660 1.00 84.31 189 LEU A O 1
ATOM 1501 N N . PRO A 1 190 ? 9.035 -5.402 0.608 1.00 83.56 190 PRO A N 1
ATOM 1502 C CA . PRO A 1 190 ? 9.212 -4.112 1.262 1.00 83.56 190 PRO A CA 1
ATOM 1503 C C . PRO A 1 190 ? 9.085 -4.273 2.781 1.00 83.56 190 PRO A C 1
ATOM 1505 O O . PRO A 1 190 ? 8.238 -5.030 3.261 1.00 83.56 190 PRO A O 1
ATOM 1508 N N . GLY A 1 191 ? 9.969 -3.601 3.524 1.00 74.81 191 GLY A N 1
ATOM 1509 C CA . GLY A 1 191 ? 10.030 -3.643 4.989 1.00 74.81 191 GLY A CA 1
ATOM 1510 C C . GLY A 1 191 ? 10.454 -4.987 5.609 1.00 74.81 191 GLY A C 1
ATOM 1511 O O . GLY A 1 191 ? 10.508 -5.082 6.834 1.00 74.81 191 GLY A O 1
ATOM 1512 N N . TYR A 1 192 ? 10.765 -6.018 4.807 1.00 73.94 192 TYR A N 1
ATOM 1513 C CA . TYR A 1 192 ? 11.252 -7.315 5.303 1.00 73.94 192 TYR A CA 1
ATOM 1514 C C . TYR A 1 192 ? 12.765 -7.471 5.154 1.00 73.94 192 TYR A C 1
ATOM 1516 O O . TYR A 1 192 ? 13.498 -7.615 6.126 1.00 73.94 192 TYR A O 1
ATOM 1524 N N . ASN A 1 193 ? 13.226 -7.475 3.909 1.00 68.38 193 ASN A N 1
ATOM 1525 C CA . ASN A 1 193 ? 14.599 -7.754 3.509 1.00 68.38 193 ASN A CA 1
ATOM 1526 C C . ASN A 1 193 ? 15.029 -6.741 2.457 1.00 68.38 193 ASN A C 1
ATOM 1528 O O . ASN A 1 193 ? 15.595 -7.070 1.423 1.00 68.38 193 ASN A O 1
ATOM 1532 N N . ILE A 1 194 ? 14.732 -5.486 2.765 1.00 68.44 194 ILE A N 1
ATOM 1533 C CA . ILE A 1 194 ? 14.945 -4.341 1.896 1.00 68.44 194 ILE A CA 1
ATOM 1534 C C . ILE A 1 194 ? 16.418 -4.143 1.507 1.00 68.44 194 ILE A C 1
ATOM 1536 O O . ILE A 1 194 ? 16.697 -3.689 0.410 1.00 68.44 194 ILE A O 1
ATOM 1540 N N . ALA A 1 195 ? 17.354 -4.590 2.350 1.00 67.62 195 ALA A N 1
ATOM 1541 C CA . ALA A 1 195 ? 18.787 -4.600 2.054 1.00 67.62 195 ALA A CA 1
ATOM 1542 C C . ALA A 1 195 ? 19.194 -5.606 0.960 1.00 67.62 195 ALA A C 1
ATOM 1544 O O . ALA A 1 195 ? 20.302 -5.524 0.454 1.00 67.62 195 ALA A O 1
ATOM 1545 N N . ALA A 1 196 ? 18.324 -6.559 0.608 1.00 70.38 196 ALA A N 1
ATOM 1546 C CA . ALA A 1 196 ? 18.519 -7.426 -0.556 1.00 70.38 196 ALA A CA 1
ATOM 1547 C C . ALA A 1 196 ? 18.011 -6.773 -1.854 1.00 70.38 196 ALA A C 1
ATOM 1549 O O . ALA A 1 196 ? 17.985 -7.422 -2.895 1.00 70.38 196 ALA A O 1
ATOM 1550 N N . CYS A 1 197 ? 17.565 -5.515 -1.786 1.00 72.19 197 CYS A N 1
ATOM 1551 C CA . CYS A 1 197 ? 17.355 -4.698 -2.962 1.00 72.19 197 CYS A CA 1
ATOM 1552 C C . CYS A 1 197 ? 18.715 -4.245 -3.499 1.00 72.19 197 CYS A C 1
ATOM 1554 O O . CYS A 1 197 ? 19.305 -3.311 -2.961 1.00 72.19 197 CYS A O 1
ATOM 1556 N N . ASP A 1 198 ? 19.216 -4.958 -4.501 1.00 63.88 198 ASP A N 1
ATOM 1557 C CA . ASP A 1 198 ? 20.505 -4.697 -5.136 1.00 63.88 198 ASP A CA 1
ATOM 1558 C C . ASP A 1 198 ? 20.316 -3.864 -6.413 1.00 63.88 198 ASP A C 1
ATOM 1560 O O . ASP A 1 198 ? 19.369 -4.083 -7.175 1.00 63.88 198 ASP A O 1
ATOM 1564 N N . GLU A 1 199 ? 21.224 -2.921 -6.652 1.00 54.78 199 GLU A N 1
ATOM 1565 C CA . GLU A 1 199 ? 21.279 -2.101 -7.863 1.00 54.78 199 GLU A CA 1
ATOM 1566 C C . GLU A 1 199 ? 21.537 -2.975 -9.107 1.00 54.78 199 GLU A C 1
ATOM 1568 O O . GLU A 1 199 ? 20.953 -2.721 -10.162 1.00 54.78 199 GLU A O 1
ATOM 1573 N N . GLU A 1 200 ? 22.299 -4.073 -8.975 1.00 50.16 200 GLU A N 1
ATOM 1574 C CA . GLU A 1 200 ? 22.591 -5.004 -10.081 1.00 50.16 200 GLU A CA 1
ATOM 1575 C C . GLU A 1 200 ? 21.358 -5.780 -10.582 1.00 50.16 200 GLU A C 1
ATOM 1577 O O . GLU A 1 200 ? 21.305 -6.189 -11.744 1.00 50.16 200 GLU A O 1
ATOM 1582 N N . GLN A 1 201 ? 20.335 -5.970 -9.738 1.00 51.97 201 GLN A N 1
ATOM 1583 C CA . GLN A 1 201 ? 19.093 -6.677 -10.099 1.00 51.97 201 GLN A CA 1
ATOM 1584 C C . GLN A 1 201 ? 17.993 -5.734 -10.618 1.00 51.97 201 GLN A C 1
ATOM 1586 O O . GLN A 1 201 ? 16.870 -6.171 -10.894 1.00 51.97 201 GLN A O 1
ATOM 1591 N N . GLY A 1 202 ? 18.326 -4.449 -10.784 1.00 57.75 202 GLY A N 1
ATOM 1592 C CA . GLY A 1 202 ? 17.389 -3.369 -11.045 1.00 57.75 202 GLY A CA 1
ATOM 1593 C C . GLY A 1 202 ? 16.749 -2.903 -9.740 1.00 57.75 202 GLY A C 1
ATOM 1594 O O . GLY A 1 202 ? 16.066 -3.674 -9.066 1.00 57.75 202 GLY A O 1
ATOM 1595 N N . MET A 1 203 ? 16.942 -1.625 -9.402 1.00 68.00 203 MET A N 1
ATOM 1596 C CA . MET A 1 203 ? 16.399 -1.016 -8.185 1.00 68.00 203 MET A CA 1
ATOM 1597 C C . MET A 1 203 ? 14.928 -1.408 -7.968 1.00 68.00 203 MET A C 1
ATOM 1599 O O . MET A 1 203 ? 14.106 -1.365 -8.893 1.00 68.00 203 MET A O 1
ATOM 1603 N N . CYS A 1 204 ? 14.570 -1.770 -6.735 1.00 80.69 204 CYS A N 1
ATOM 1604 C CA . CYS A 1 204 ? 13.215 -2.222 -6.392 1.00 80.69 204 CYS A CA 1
ATOM 1605 C C . CYS A 1 204 ? 12.174 -1.104 -6.452 1.00 80.69 204 CYS A C 1
ATOM 1607 O O . CYS A 1 204 ? 10.979 -1.394 -6.394 1.00 80.69 204 CYS A O 1
ATOM 1609 N N . ILE A 1 205 ? 12.629 0.142 -6.559 1.00 84.88 205 ILE A N 1
ATOM 1610 C CA . ILE A 1 205 ? 11.846 1.356 -6.763 1.00 84.88 205 ILE A CA 1
ATOM 1611 C C . ILE A 1 205 ? 12.602 2.245 -7.759 1.00 84.88 205 ILE A C 1
ATOM 1613 O O . ILE A 1 205 ? 13.826 2.191 -7.820 1.00 84.88 205 ILE A O 1
ATOM 1617 N N . GLU A 1 206 ? 11.888 3.060 -8.524 1.00 85.56 206 GLU A N 1
ATOM 1618 C CA . GLU A 1 206 ? 12.466 4.037 -9.458 1.00 85.56 206 GLU A CA 1
ATOM 1619 C C . GLU A 1 206 ? 11.787 5.396 -9.279 1.00 85.56 206 GLU A C 1
ATOM 1621 O O . GLU A 1 206 ? 10.741 5.486 -8.630 1.00 85.56 206 GLU A O 1
ATOM 1626 N N . ALA A 1 207 ? 12.352 6.447 -9.876 1.00 86.25 207 ALA A N 1
ATOM 1627 C CA . ALA A 1 207 ? 11.695 7.745 -9.980 1.00 86.25 207 ALA A CA 1
ATOM 1628 C C . ALA A 1 207 ? 10.388 7.655 -10.792 1.00 86.25 207 ALA A C 1
ATOM 1630 O O . ALA A 1 207 ? 10.229 6.804 -11.669 1.00 86.25 207 ALA A O 1
ATOM 1631 N N . ALA A 1 208 ? 9.445 8.551 -10.504 1.00 88.81 208 ALA A N 1
ATOM 1632 C CA . ALA A 1 208 ? 8.208 8.650 -11.269 1.00 88.81 208 ALA A CA 1
ATOM 1633 C C . ALA A 1 208 ? 8.471 9.246 -12.659 1.00 88.81 208 ALA A C 1
ATOM 1635 O O . ALA A 1 208 ? 9.018 10.341 -12.784 1.00 88.81 208 ALA A O 1
ATOM 1636 N N . ASP A 1 209 ? 7.974 8.587 -13.700 1.00 90.69 209 ASP A N 1
ATOM 1637 C CA . ASP A 1 209 ? 7.865 9.141 -15.044 1.00 90.69 209 ASP A CA 1
ATOM 1638 C C . ASP A 1 209 ? 6.462 9.721 -15.252 1.00 90.69 209 ASP A C 1
ATOM 1640 O O . ASP A 1 209 ? 5.511 9.046 -15.662 1.00 90.69 209 ASP A O 1
ATOM 1644 N N . PHE A 1 210 ? 6.322 11.011 -14.951 1.00 89.06 210 PHE A N 1
ATOM 1645 C CA . PHE A 1 210 ? 5.044 11.708 -15.057 1.00 89.06 210 PHE A CA 1
ATOM 1646 C C . PHE A 1 210 ? 4.561 11.923 -16.495 1.00 89.06 210 PHE A C 1
ATOM 1648 O O . PHE A 1 210 ? 3.387 12.246 -16.676 1.00 89.06 210 PHE A O 1
ATOM 1655 N N . SER A 1 211 ? 5.396 11.681 -17.512 1.00 88.50 211 SER A N 1
ATOM 1656 C CA . SER A 1 211 ? 4.931 11.677 -18.903 1.00 88.50 211 SER A CA 1
ATOM 1657 C C . SER A 1 211 ? 3.967 10.514 -19.185 1.00 88.50 211 SER A C 1
ATOM 1659 O O . SER A 1 211 ? 3.154 10.587 -20.104 1.00 88.50 211 SER A O 1
ATOM 1661 N N . LYS A 1 212 ? 3.981 9.463 -18.347 1.00 88.69 212 LYS A N 1
ATOM 1662 C CA . LYS A 1 212 ? 3.126 8.274 -18.484 1.00 88.69 212 LYS A CA 1
ATOM 1663 C C . LYS A 1 212 ? 1.745 8.402 -17.842 1.00 88.69 212 LYS A C 1
ATOM 1665 O O . LYS A 1 212 ? 0.976 7.446 -17.922 1.00 88.69 212 LYS A O 1
ATOM 1670 N N . ARG A 1 213 ? 1.396 9.535 -17.217 1.00 87.56 213 ARG A N 1
ATOM 1671 C CA . ARG A 1 213 ? 0.129 9.701 -16.465 1.00 87.56 213 ARG A CA 1
ATOM 1672 C C . ARG A 1 213 ? -1.101 9.246 -17.255 1.00 87.56 213 ARG A C 1
ATOM 1674 O O . ARG A 1 213 ? -1.901 8.470 -16.736 1.00 87.56 213 ARG A O 1
ATOM 1681 N N . ASP A 1 214 ? -1.193 9.630 -18.522 1.00 84.94 214 ASP A N 1
ATOM 1682 C CA . ASP A 1 214 ? -2.334 9.292 -19.378 1.00 84.94 214 ASP A CA 1
ATOM 1683 C C . ASP A 1 214 ? -2.374 7.799 -19.732 1.00 84.94 214 ASP A C 1
ATOM 1685 O O . ASP A 1 214 ? -3.411 7.142 -19.617 1.00 84.94 214 ASP A O 1
ATOM 1689 N N . ALA A 1 215 ? -1.221 7.232 -20.093 1.00 87.75 215 ALA A N 1
ATOM 1690 C CA . ALA A 1 215 ? -1.092 5.814 -20.415 1.00 87.75 215 ALA A CA 1
ATOM 1691 C C . ALA A 1 215 ? -1.392 4.924 -19.196 1.00 87.75 215 ALA A C 1
ATOM 1693 O O . ALA A 1 215 ? -2.095 3.917 -19.308 1.00 87.75 215 ALA A O 1
ATOM 1694 N N . CYS A 1 216 ? -0.910 5.321 -18.017 1.00 89.00 216 CYS A N 1
ATOM 1695 C CA . CYS A 1 216 ? -1.146 4.609 -16.767 1.00 89.00 216 CYS A CA 1
ATOM 1696 C C . CYS A 1 216 ? -2.612 4.681 -16.330 1.00 89.00 216 CYS A C 1
ATOM 1698 O O . CYS A 1 216 ? -3.126 3.711 -15.774 1.00 89.00 216 CYS A O 1
ATOM 1700 N N . ALA A 1 217 ? -3.310 5.785 -16.618 1.00 81.75 217 ALA A N 1
ATOM 1701 C CA . ALA A 1 217 ? -4.727 5.924 -16.301 1.00 81.75 217 ALA A CA 1
ATOM 1702 C C . ALA A 1 217 ? -5.635 5.025 -17.166 1.00 81.75 217 ALA A C 1
ATOM 1704 O O . ALA A 1 217 ? -6.658 4.534 -16.689 1.00 81.75 217 ALA A O 1
ATOM 1705 N N . GLY A 1 218 ? -5.256 4.771 -18.424 1.00 61.03 218 GLY A N 1
ATOM 1706 C CA . GLY A 1 218 ? -5.991 3.886 -19.339 1.00 61.03 218 GLY A CA 1
ATOM 1707 C C . GLY A 1 218 ? -5.683 2.387 -19.185 1.00 61.03 218 GLY A C 1
ATOM 1708 O O . GLY A 1 218 ? -6.428 1.552 -19.696 1.00 61.03 218 GLY A O 1
ATOM 1709 N N . GLY A 1 219 ? -4.599 2.031 -18.485 1.00 50.53 219 GLY A N 1
ATOM 1710 C CA . GLY A 1 219 ? -4.064 0.665 -18.397 1.00 50.53 219 GLY A CA 1
ATOM 1711 C C . GLY A 1 219 ? -4.655 -0.229 -17.299 1.00 50.53 219 GLY A C 1
ATOM 1712 O O . GLY A 1 219 ? -4.257 -1.390 -17.186 1.00 50.53 219 GLY A O 1
ATOM 1713 N N . ALA A 1 220 ? -5.597 0.266 -16.488 1.00 49.50 220 ALA A N 1
ATOM 1714 C CA . ALA A 1 220 ? -6.277 -0.517 -15.453 1.00 49.50 220 ALA A CA 1
ATOM 1715 C C . ALA A 1 220 ? -7.285 -1.514 -16.069 1.00 49.50 220 ALA A C 1
ATOM 1717 O O . ALA A 1 220 ? -8.493 -1.350 -15.943 1.00 49.50 220 ALA A O 1
ATOM 1718 N N . ASP A 1 221 ? -6.759 -2.522 -16.771 1.00 40.66 221 ASP A N 1
ATOM 1719 C CA . ASP A 1 221 ? -7.391 -3.708 -17.367 1.00 40.66 221 ASP A CA 1
ATOM 1720 C C . ASP A 1 221 ? -8.936 -3.722 -17.327 1.00 40.66 221 ASP A C 1
ATOM 1722 O O . ASP A 1 221 ? -9.586 -4.371 -16.501 1.00 40.66 221 ASP A O 1
ATOM 1726 N N . VAL A 1 222 ? -9.529 -2.998 -18.280 1.00 41.44 222 VAL A N 1
ATOM 1727 C CA . VAL A 1 222 ? -10.959 -3.012 -18.622 1.00 41.44 222 VAL A CA 1
ATOM 1728 C C . VAL A 1 222 ? -11.266 -4.210 -19.535 1.00 41.44 222 VAL A C 1
ATOM 1730 O O . VAL A 1 222 ? -12.117 -4.147 -20.416 1.00 41.44 222 VAL A O 1
ATOM 1733 N N . LYS A 1 223 ? -10.617 -5.365 -19.346 1.00 31.75 223 LYS A N 1
ATOM 1734 C CA . LYS A 1 223 ? -11.073 -6.622 -19.963 1.00 31.75 223 LYS A CA 1
ATOM 1735 C C . LYS A 1 223 ? -12.280 -7.166 -19.194 1.00 31.75 223 LYS A C 1
ATOM 1737 O O . LYS A 1 223 ? -12.209 -8.190 -18.523 1.00 31.75 223 LYS A O 1
ATOM 1742 N N . GLY A 1 224 ? -13.393 -6.433 -19.254 1.00 30.78 224 GLY A N 1
ATOM 1743 C CA . GLY A 1 224 ? -14.660 -6.855 -18.655 1.00 30.78 224 GLY A CA 1
ATOM 1744 C C . GLY A 1 224 ? -15.783 -5.818 -18.603 1.00 30.78 224 GLY A C 1
ATOM 1745 O O . GLY A 1 224 ? -16.912 -6.210 -18.328 1.00 30.78 224 GLY A O 1
ATOM 1746 N N . ALA A 1 225 ? -15.535 -4.532 -18.873 1.00 31.72 225 ALA A N 1
ATOM 1747 C CA . ALA A 1 225 ? -16.621 -3.558 -18.991 1.00 31.72 225 ALA A CA 1
ATOM 1748 C C . ALA A 1 225 ? -16.881 -3.283 -20.473 1.00 31.72 225 ALA A C 1
ATOM 1750 O O . ALA A 1 225 ? -16.183 -2.494 -21.102 1.00 31.72 225 ALA A O 1
ATOM 1751 N N . GLN A 1 226 ? -17.875 -3.969 -21.039 1.00 25.72 226 GLN A N 1
ATOM 1752 C CA . GLN A 1 226 ? -18.479 -3.518 -22.286 1.00 25.72 226 GLN A CA 1
ATOM 1753 C C . GLN A 1 226 ? -19.024 -2.109 -22.045 1.00 25.72 226 GLN A C 1
ATOM 1755 O O . GLN A 1 226 ? -19.915 -1.906 -21.222 1.00 25.72 226 GLN A O 1
ATOM 1760 N N . THR A 1 227 ? -18.459 -1.126 -22.734 1.00 28.45 227 THR A N 1
ATOM 1761 C CA . THR A 1 227 ? -18.977 0.236 -22.771 1.00 28.45 227 THR A CA 1
ATOM 1762 C C . THR A 1 227 ? -20.252 0.242 -23.605 1.00 28.45 227 THR A C 1
ATOM 1764 O O . THR A 1 227 ? -20.202 0.374 -24.826 1.00 28.45 227 THR A O 1
ATOM 1767 N N . THR A 1 228 ? -21.410 0.092 -22.970 1.00 25.94 228 THR A N 1
ATOM 1768 C CA . THR A 1 228 ? -22.668 0.554 -23.562 1.00 25.94 228 THR A CA 1
ATOM 1769 C C . THR A 1 228 ? -22.726 2.066 -23.382 1.00 25.94 228 THR A C 1
ATOM 1771 O O . THR A 1 228 ? -23.066 2.561 -22.307 1.00 25.94 228 THR A O 1
ATOM 1774 N N . ALA A 1 229 ? -22.335 2.805 -24.418 1.00 28.59 229 ALA A N 1
ATOM 1775 C CA . ALA A 1 229 ? -22.629 4.226 -24.510 1.00 28.59 229 ALA A CA 1
ATOM 1776 C C . ALA A 1 229 ? -24.149 4.385 -24.671 1.00 28.59 229 ALA A C 1
ATOM 1778 O O . ALA A 1 229 ? -24.719 3.940 -25.666 1.00 28.59 229 ALA A O 1
ATOM 1779 N N . TYR A 1 230 ? -24.816 4.985 -23.685 1.00 26.11 230 TYR A N 1
ATOM 1780 C CA . TYR A 1 230 ? -26.192 5.440 -23.857 1.00 26.11 230 TYR A CA 1
ATOM 1781 C C . TYR A 1 230 ? -26.160 6.723 -24.688 1.00 26.11 230 TYR A C 1
ATOM 1783 O O . TYR A 1 230 ? -25.672 7.756 -24.233 1.00 26.11 230 TYR A O 1
ATOM 1791 N N . ALA A 1 231 ? -26.661 6.640 -25.919 1.00 25.94 231 ALA A N 1
ATOM 1792 C CA . ALA A 1 231 ? -27.002 7.808 -26.712 1.00 25.94 231 ALA A CA 1
ATOM 1793 C C . ALA A 1 231 ? -28.208 8.496 -26.057 1.00 25.94 231 ALA A C 1
ATOM 1795 O O . ALA A 1 231 ? -29.284 7.907 -25.953 1.00 25.94 231 ALA A O 1
ATOM 1796 N N . VAL A 1 232 ? -28.028 9.734 -25.597 1.00 28.16 232 VAL A N 1
ATOM 1797 C CA . VAL A 1 232 ? -29.145 10.593 -25.198 1.00 28.16 232 VAL A CA 1
ATOM 1798 C C . VAL A 1 232 ? -29.785 11.105 -26.485 1.00 28.16 232 VAL A C 1
ATOM 1800 O O . VAL A 1 232 ? -29.249 11.986 -27.152 1.00 28.16 232 VAL A O 1
ATOM 1803 N N . VAL A 1 233 ? -30.906 10.494 -26.864 1.00 29.30 233 VAL A N 1
ATOM 1804 C CA . VAL A 1 233 ? -31.791 11.002 -27.915 1.00 29.30 233 VAL A CA 1
ATOM 1805 C C . VAL A 1 233 ? -32.515 12.216 -27.339 1.00 29.30 233 VAL A C 1
ATOM 1807 O O . VAL A 1 233 ? -33.224 12.098 -26.341 1.00 29.30 233 VAL A O 1
ATOM 1810 N N . GLY A 1 234 ? -32.294 13.385 -27.940 1.00 26.97 234 GLY A N 1
ATOM 1811 C CA . GLY A 1 234 ? -33.028 14.603 -27.617 1.00 26.97 234 GLY A CA 1
ATOM 1812 C C . GLY A 1 234 ? -34.498 14.458 -28.007 1.00 26.97 234 GLY A C 1
ATOM 1813 O O . GLY A 1 234 ? -34.804 14.151 -29.157 1.00 26.97 234 GLY A O 1
ATOM 1814 N N . GLY A 1 235 ? -35.389 14.664 -27.039 1.00 27.03 235 GLY A N 1
ATOM 1815 C CA . GLY A 1 235 ? -36.816 14.867 -27.261 1.00 27.03 235 GLY A CA 1
ATOM 1816 C C . GLY A 1 235 ? -37.182 16.293 -26.862 1.00 27.03 235 GLY A C 1
ATOM 1817 O O . GLY A 1 235 ? -37.073 16.642 -25.690 1.00 27.03 235 GLY A O 1
ATOM 1818 N N . GLU A 1 236 ? -37.563 17.108 -27.844 1.00 28.69 236 GLU A N 1
ATOM 1819 C CA . GLU A 1 236 ? -38.198 18.417 -27.662 1.00 28.69 236 GLU A CA 1
ATOM 1820 C C . GLU A 1 236 ? -39.602 18.246 -27.059 1.00 28.69 236 GLU A C 1
ATOM 1822 O O . GLU A 1 236 ? -40.430 17.511 -27.598 1.00 28.69 236 GLU A O 1
ATOM 1827 N N . GLU A 1 237 ? -39.881 18.947 -25.956 1.00 30.64 237 GLU A N 1
ATOM 1828 C CA . GLU A 1 237 ? -41.231 19.127 -25.412 1.00 30.64 237 GLU A CA 1
ATOM 1829 C C . GLU A 1 237 ? -41.918 20.352 -26.038 1.00 30.64 237 GLU A C 1
ATOM 1831 O O . GLU A 1 237 ? -41.335 21.425 -26.203 1.00 30.64 237 GLU A O 1
ATOM 1836 N N . THR A 1 238 ? -43.196 20.180 -26.365 1.00 28.47 238 THR A N 1
ATOM 1837 C CA . THR A 1 238 ? -44.102 21.169 -26.956 1.00 28.47 238 THR A CA 1
ATOM 1838 C C . THR A 1 238 ? -44.815 22.039 -25.899 1.00 28.47 238 THR A C 1
ATOM 1840 O O . THR A 1 238 ? -45.304 21.516 -24.903 1.00 28.47 238 THR A O 1
ATOM 1843 N N . HIS A 1 239 ? -44.917 23.350 -26.181 1.00 29.16 239 HIS A N 1
ATOM 1844 C CA . HIS A 1 239 ? -45.910 24.386 -25.767 1.00 29.16 239 HIS A CA 1
ATOM 1845 C C . HIS A 1 239 ? -47.280 23.867 -25.225 1.00 29.16 239 HIS A C 1
ATOM 1847 O O . HIS A 1 239 ? -47.768 22.880 -25.760 1.00 29.16 239 HIS A O 1
ATOM 1853 N N . ASN A 1 240 ? -48.078 24.470 -24.309 1.00 31.89 240 ASN A N 1
ATOM 1854 C CA . ASN A 1 240 ? -48.293 25.818 -23.701 1.00 31.89 240 ASN A CA 1
ATOM 1855 C C . ASN A 1 240 ? -49.417 25.674 -22.580 1.00 31.89 240 ASN A C 1
ATOM 1857 O O . ASN A 1 240 ? -49.839 24.538 -22.371 1.00 31.89 240 ASN A O 1
ATOM 1861 N N . PRO A 1 241 ? -50.134 26.706 -22.038 1.00 43.12 241 PRO A N 1
ATOM 1862 C CA . PRO A 1 241 ? -49.829 27.749 -21.021 1.00 43.12 241 PRO A CA 1
ATOM 1863 C C . PRO A 1 241 ? -50.783 27.825 -19.767 1.00 43.12 241 PRO A C 1
ATOM 1865 O O . PRO A 1 241 ? -51.768 27.100 -19.673 1.00 43.12 241 PRO A O 1
ATOM 1868 N N . ALA A 1 242 ? -50.541 28.852 -18.913 1.00 28.83 242 ALA A N 1
ATOM 1869 C CA . ALA A 1 242 ? -51.382 29.514 -17.867 1.00 28.83 242 ALA A CA 1
ATOM 1870 C C . ALA A 1 242 ? -51.279 28.955 -16.422 1.00 28.83 242 ALA A C 1
ATOM 1872 O O . ALA A 1 242 ? -51.329 27.751 -16.237 1.00 28.83 242 ALA A O 1
ATOM 1873 N N . SER A 1 243 ? -51.118 29.718 -15.322 1.00 32.38 243 SER A N 1
ATOM 1874 C CA . SER A 1 243 ? -51.421 31.122 -14.942 1.00 32.38 243 SER A CA 1
ATOM 1875 C C . SER A 1 243 ? -50.547 31.594 -13.735 1.00 32.38 243 SER A C 1
ATOM 1877 O O . SER A 1 243 ? -50.217 30.765 -12.893 1.00 32.38 243 SER A O 1
ATOM 1879 N N . GLY A 1 244 ? -50.181 32.893 -13.640 1.00 29.89 244 GLY A N 1
ATOM 1880 C CA . GLY A 1 244 ? -49.236 33.496 -12.647 1.00 29.89 244 GLY A CA 1
ATOM 1881 C C . GLY A 1 244 ? -49.789 33.819 -11.231 1.00 29.89 244 GLY A C 1
ATOM 1882 O O . GLY A 1 244 ? -50.744 33.157 -10.836 1.00 29.89 244 GLY A O 1
ATOM 1883 N N . PRO A 1 245 ? -49.287 34.843 -10.471 1.00 42.34 245 PRO A N 1
ATOM 1884 C CA . PRO A 1 245 ? -48.162 35.768 -10.738 1.00 42.34 245 PRO A CA 1
ATOM 1885 C C . PRO A 1 245 ? -47.180 36.075 -9.555 1.00 42.34 245 PRO A C 1
ATOM 1887 O O . PRO A 1 245 ? -47.470 35.796 -8.397 1.00 42.34 245 PRO A O 1
ATOM 1890 N N . SER A 1 246 ? -46.110 36.832 -9.891 1.00 29.59 246 SER A N 1
ATOM 1891 C CA . SER A 1 246 ? -45.338 37.806 -9.063 1.00 29.59 246 SER A CA 1
ATOM 1892 C C . SER A 1 246 ? -44.324 37.235 -8.045 1.00 29.59 246 SER A C 1
ATOM 1894 O O . SER A 1 246 ? -44.674 36.366 -7.266 1.00 29.59 246 SER A O 1
ATOM 1896 N N . THR A 1 247 ? -43.048 37.641 -7.958 1.00 33.28 247 THR A N 1
ATOM 1897 C CA . THR A 1 247 ? -42.434 38.985 -8.033 1.00 33.28 247 THR A CA 1
ATOM 1898 C C . THR A 1 247 ? -40.993 38.958 -8.597 1.00 33.28 247 THR A C 1
ATOM 1900 O O . THR A 1 247 ? -40.318 37.933 -8.616 1.00 33.28 247 THR A O 1
ATOM 1903 N N . ALA A 1 248 ? -40.540 40.124 -9.068 1.00 29.16 248 ALA A N 1
ATOM 1904 C CA . ALA A 1 248 ? -39.321 40.392 -9.835 1.00 29.16 248 ALA A CA 1
ATOM 1905 C C . ALA A 1 248 ? -38.039 40.613 -9.006 1.00 29.16 248 ALA A C 1
ATOM 1907 O O . ALA A 1 248 ? -38.126 41.162 -7.912 1.00 29.16 248 ALA A O 1
ATOM 1908 N N . VAL A 1 249 ? -36.866 40.357 -9.615 1.00 31.20 249 VAL A N 1
ATOM 1909 C CA . VAL A 1 249 ? -35.677 41.240 -9.537 1.00 31.20 249 VAL A CA 1
ATOM 1910 C C . VAL A 1 249 ? -34.855 41.133 -10.842 1.00 31.20 249 VAL A C 1
ATOM 1912 O O . VAL A 1 249 ? -34.668 40.046 -11.379 1.00 31.20 249 VAL A O 1
ATOM 1915 N N . THR A 1 250 ? -34.419 42.282 -11.360 1.00 35.69 250 THR A N 1
ATOM 1916 C CA . THR A 1 250 ? -33.691 42.548 -12.622 1.00 35.69 250 THR A CA 1
ATOM 1917 C C . THR A 1 250 ? -32.181 42.213 -12.579 1.00 35.69 250 THR A C 1
ATOM 1919 O O . THR A 1 250 ? -31.654 41.975 -11.493 1.00 35.69 250 THR A O 1
ATOM 1922 N N . PRO A 1 251 ? -31.475 42.192 -13.737 1.00 36.19 251 PRO A N 1
ATOM 1923 C CA . PRO A 1 251 ? -30.171 41.544 -13.909 1.00 36.19 251 PRO A CA 1
ATOM 1924 C C . PRO A 1 251 ? -28.986 42.513 -13.760 1.00 36.19 251 PRO A C 1
ATOM 1926 O O . PRO A 1 251 ? -29.161 43.723 -13.885 1.00 36.19 251 PRO A O 1
ATOM 1929 N N . LEU A 1 252 ? -27.772 41.979 -13.572 1.00 30.44 252 LEU A N 1
ATOM 1930 C CA . LEU A 1 252 ? -26.540 42.737 -13.803 1.00 30.44 252 LEU A CA 1
ATOM 1931 C C . LEU A 1 252 ? -25.603 41.999 -14.762 1.00 30.44 252 LEU A C 1
ATOM 1933 O O . LEU A 1 252 ? -25.465 40.777 -14.727 1.00 30.44 252 LEU A O 1
ATOM 1937 N N . GLU A 1 253 ? -25.031 42.812 -15.637 1.00 31.22 253 GLU A N 1
ATOM 1938 C CA . GLU A 1 253 ? -24.356 42.508 -16.887 1.00 31.22 253 GLU A CA 1
ATOM 1939 C C . GLU A 1 253 ? -22.974 41.866 -16.728 1.00 31.22 253 GLU A C 1
ATOM 1941 O O . GLU A 1 253 ? -22.285 42.002 -15.717 1.00 31.22 253 GLU A O 1
ATOM 1946 N N . ALA A 1 254 ? -22.562 41.200 -17.805 1.00 29.91 254 ALA A N 1
ATOM 1947 C CA . ALA A 1 254 ? -21.198 40.771 -18.043 1.00 29.91 254 ALA A CA 1
ATOM 1948 C C . ALA A 1 254 ? -20.300 41.978 -18.356 1.00 29.91 254 ALA A C 1
ATOM 1950 O O . ALA A 1 254 ? -20.622 42.786 -19.225 1.00 29.91 254 ALA A O 1
ATOM 1951 N N . VAL A 1 255 ? -19.129 42.036 -17.722 1.00 31.30 255 VAL A N 1
ATOM 1952 C CA . VAL A 1 255 ? -17.999 42.844 -18.191 1.00 31.30 255 VAL A CA 1
ATOM 1953 C C . VAL A 1 255 ? -16.776 41.938 -18.238 1.00 31.30 255 VAL A C 1
ATOM 1955 O O . VAL A 1 255 ? -16.339 41.404 -17.222 1.00 31.30 255 VAL A O 1
ATOM 1958 N N . ALA A 1 256 ? -16.259 41.746 -19.448 1.00 32.16 256 ALA A N 1
ATOM 1959 C CA . ALA A 1 256 ? -14.933 41.208 -19.688 1.00 32.16 256 ALA A CA 1
ATOM 1960 C C . ALA A 1 256 ? -13.908 42.340 -19.545 1.00 32.16 256 ALA A C 1
ATOM 1962 O O . ALA A 1 256 ? -14.106 43.420 -20.103 1.00 32.16 256 ALA A O 1
ATOM 1963 N N . SER A 1 257 ? -12.793 42.082 -18.868 1.00 29.55 257 SER A N 1
ATOM 1964 C CA . SER A 1 257 ? -11.562 42.833 -19.099 1.00 29.55 257 SER A CA 1
ATOM 1965 C C . SER A 1 257 ? -10.334 41.973 -18.810 1.00 29.55 257 SER A C 1
ATOM 1967 O O . SER A 1 257 ? -10.160 41.421 -17.725 1.00 29.55 257 SER A O 1
ATOM 1969 N N . ASP A 1 258 ? -9.489 41.875 -19.833 1.00 32.34 258 ASP A N 1
ATOM 1970 C CA . ASP A 1 258 ? -8.113 41.409 -19.758 1.00 32.34 258 ASP A CA 1
ATOM 1971 C C . ASP A 1 258 ? -7.279 42.344 -18.872 1.00 32.34 258 ASP A C 1
ATOM 1973 O O . ASP A 1 258 ? -7.277 43.561 -19.069 1.00 32.34 258 ASP A O 1
ATOM 1977 N N . ALA A 1 259 ? -6.505 41.773 -17.948 1.00 28.23 259 ALA A N 1
ATOM 1978 C CA . ALA A 1 259 ? -5.323 42.420 -17.388 1.00 28.23 259 ALA A CA 1
ATOM 1979 C C . ALA A 1 259 ? -4.306 41.365 -16.930 1.00 28.23 259 ALA A C 1
ATOM 1981 O O . ALA A 1 259 ? -4.588 40.500 -16.101 1.00 28.23 259 ALA A O 1
ATOM 1982 N N . VAL A 1 260 ? -3.110 41.458 -17.503 1.00 29.19 260 VAL A N 1
ATOM 1983 C CA . VAL A 1 260 ? -1.897 40.721 -17.133 1.00 29.19 260 VAL A CA 1
ATOM 1984 C C . VAL A 1 260 ? -1.107 41.549 -16.099 1.00 29.19 260 VAL A C 1
ATOM 1986 O O . VAL A 1 260 ? -1.242 42.769 -16.078 1.00 29.19 260 VAL A O 1
ATOM 1989 N N . VAL A 1 261 ? -0.236 40.850 -15.346 1.00 26.00 261 VAL A N 1
ATOM 1990 C CA . VAL A 1 261 ? 0.876 41.236 -14.426 1.00 26.00 261 VAL A CA 1
ATOM 1991 C C . VAL A 1 261 ? 0.567 41.725 -12.993 1.00 26.00 261 VAL A C 1
ATOM 1993 O O . VAL A 1 261 ? -0.440 42.393 -12.791 1.00 26.00 261 VAL A O 1
ATOM 1996 N N . PRO A 1 262 ? 1.478 41.533 -11.997 1.00 28.78 262 PRO A N 1
ATOM 1997 C CA . PRO A 1 262 ? 2.643 40.628 -11.886 1.00 28.78 262 PRO A CA 1
ATOM 1998 C C . PRO A 1 262 ? 2.718 39.837 -10.549 1.00 28.78 262 PRO A C 1
ATOM 2000 O O . PRO A 1 262 ? 2.001 40.089 -9.585 1.00 28.78 262 PRO A O 1
ATOM 2003 N N . T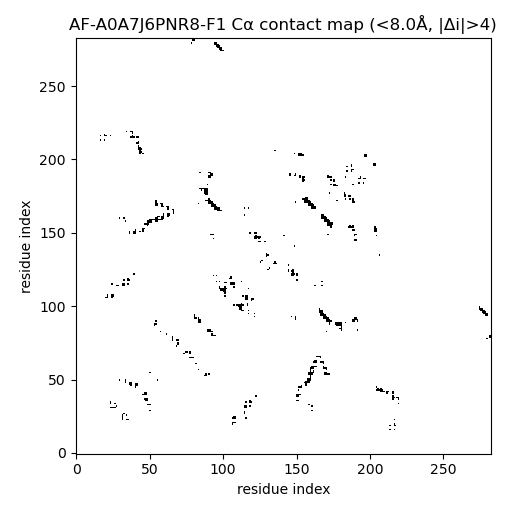YR A 1 263 ? 3.660 38.890 -10.485 1.00 27.14 263 TYR A N 1
ATOM 2004 C CA . TYR A 1 263 ? 4.092 38.196 -9.267 1.00 27.14 263 TYR A CA 1
ATOM 2005 C C . TYR A 1 263 ? 4.469 39.172 -8.140 1.00 27.14 263 TYR A C 1
ATOM 2007 O O . TYR A 1 263 ? 5.286 40.073 -8.326 1.00 27.14 263 TYR A O 1
ATOM 2015 N N . SER A 1 264 ? 3.942 38.939 -6.939 1.00 23.89 264 SER A N 1
ATOM 2016 C CA . SER A 1 264 ? 4.506 39.441 -5.686 1.00 23.89 264 SER A CA 1
ATOM 2017 C C . SER A 1 264 ? 4.234 38.435 -4.575 1.00 23.89 264 SER A C 1
ATOM 2019 O O . SER A 1 264 ? 3.109 38.001 -4.346 1.00 23.89 264 SER A O 1
ATOM 2021 N N . VAL A 1 265 ? 5.329 38.033 -3.943 1.00 30.97 265 VAL A N 1
ATOM 2022 C CA . VAL A 1 265 ? 5.437 37.081 -2.845 1.00 30.97 265 VAL A CA 1
ATOM 2023 C C . VAL A 1 265 ? 4.648 37.595 -1.642 1.00 30.97 265 VAL A C 1
ATOM 2025 O O . VAL A 1 265 ? 4.994 38.625 -1.071 1.00 30.97 265 VAL A O 1
ATOM 2028 N N . ILE A 1 266 ? 3.619 36.856 -1.228 1.00 23.58 266 ILE A N 1
ATOM 2029 C CA . ILE A 1 266 ? 3.030 36.975 0.108 1.00 23.58 266 ILE A CA 1
ATOM 2030 C C . ILE A 1 266 ? 3.002 35.569 0.700 1.00 23.58 266 ILE A C 1
ATOM 2032 O O . ILE A 1 266 ? 2.191 34.733 0.314 1.00 23.58 266 ILE A O 1
ATOM 2036 N N . LEU A 1 267 ? 3.926 35.314 1.625 1.00 23.91 267 LEU A N 1
ATOM 2037 C CA . LEU A 1 267 ? 3.856 34.198 2.562 1.00 23.91 267 LEU A CA 1
ATOM 2038 C C . LEU A 1 267 ? 2.629 34.391 3.466 1.00 23.91 267 LEU A C 1
ATOM 2040 O O . LEU A 1 267 ? 2.576 35.401 4.174 1.00 23.91 267 LEU A O 1
ATOM 2044 N N . PRO A 1 268 ? 1.688 33.439 3.553 1.00 23.66 268 PRO A N 1
ATOM 2045 C CA . PRO A 1 268 ? 0.839 33.332 4.717 1.00 23.66 268 PRO A CA 1
ATOM 2046 C C . PRO A 1 268 ? 1.530 32.426 5.738 1.00 23.66 268 PRO A C 1
ATOM 2048 O O . PRO A 1 268 ? 1.714 31.227 5.536 1.00 23.66 268 PRO A O 1
ATOM 2051 N N . ILE A 1 269 ? 1.881 33.025 6.871 1.00 25.48 269 ILE A N 1
ATOM 2052 C CA . ILE A 1 269 ? 2.026 32.320 8.141 1.00 25.48 269 ILE A CA 1
ATOM 2053 C C . ILE A 1 269 ? 0.697 31.596 8.395 1.00 25.48 269 ILE A C 1
ATOM 2055 O O . ILE A 1 269 ? -0.321 32.247 8.627 1.00 25.48 269 ILE A O 1
ATOM 2059 N N . VAL A 1 270 ? 0.691 30.263 8.357 1.00 24.77 270 VAL A N 1
ATOM 2060 C CA . VAL A 1 270 ? -0.450 29.461 8.818 1.00 24.77 270 VAL A CA 1
ATOM 2061 C C . VAL A 1 270 ? -0.067 28.788 10.127 1.00 24.77 270 VAL A C 1
ATOM 2063 O O . VAL A 1 270 ? 0.511 27.706 10.168 1.00 24.77 270 VAL A O 1
ATOM 2066 N N . VAL A 1 271 ? -0.420 29.458 11.220 1.00 24.44 271 VAL A N 1
ATOM 2067 C CA . VAL A 1 271 ? -0.667 28.813 12.507 1.00 24.44 271 VAL A CA 1
ATOM 2068 C C . VAL A 1 271 ? -2.136 28.390 12.498 1.00 24.44 271 VAL A C 1
ATOM 2070 O O . VAL A 1 271 ? -3.013 29.248 12.449 1.00 24.44 271 VAL A O 1
ATOM 2073 N N . GLY A 1 272 ? -2.414 27.084 12.558 1.00 21.56 272 GLY A N 1
ATOM 2074 C CA . GLY A 1 272 ? -3.746 26.579 12.918 1.00 21.56 272 GLY A CA 1
ATOM 2075 C C . GLY A 1 272 ? -4.273 25.401 12.095 1.00 21.56 272 GLY A C 1
ATOM 2076 O O . GLY A 1 272 ? -4.831 25.587 11.023 1.00 21.56 272 GLY A O 1
ATOM 2077 N N . ALA A 1 273 ? -4.178 24.203 12.683 1.00 29.48 273 ALA A N 1
ATOM 2078 C CA . ALA A 1 273 ? -5.085 23.057 12.519 1.00 29.48 273 ALA A CA 1
ATOM 2079 C C . ALA A 1 273 ? -5.446 22.599 11.082 1.00 29.48 273 ALA A C 1
ATOM 2081 O O . ALA A 1 273 ? -6.549 22.835 10.593 1.00 29.48 273 ALA A O 1
ATOM 2082 N N . GLY A 1 274 ? -4.558 21.817 10.456 1.00 23.72 274 GLY A N 1
ATOM 2083 C CA . GLY A 1 274 ? -4.895 20.971 9.299 1.00 23.72 274 GLY A CA 1
ATOM 2084 C C . GLY A 1 274 ? -5.624 19.672 9.706 1.00 23.72 274 GLY A C 1
ATOM 2085 O O . GLY A 1 274 ? -5.501 19.236 10.857 1.00 23.72 274 GLY A O 1
ATOM 2086 N N . PRO A 1 275 ? -6.408 19.039 8.805 1.00 33.38 275 PRO A N 1
ATOM 2087 C CA . PRO A 1 275 ? -7.148 17.815 9.108 1.00 33.38 275 PRO A CA 1
ATOM 2088 C C . PRO A 1 275 ? -6.169 16.721 9.536 1.00 33.38 275 PRO A C 1
ATOM 2090 O O . PRO A 1 275 ? -5.198 16.450 8.841 1.00 33.38 275 PRO A O 1
ATOM 2093 N N . SER A 1 276 ? -6.420 16.119 10.699 1.00 32.56 276 SER A N 1
ATOM 2094 C CA . SER A 1 276 ? -5.531 15.163 11.361 1.00 32.56 276 SER A CA 1
ATOM 2095 C C . SER A 1 276 ? -5.318 13.892 10.524 1.00 32.56 276 SER A C 1
ATOM 2097 O O . SER A 1 276 ? -5.972 12.872 10.750 1.00 32.56 276 SER A O 1
ATOM 2099 N N . MET A 1 277 ? -4.409 13.951 9.554 1.00 38.88 277 MET A N 1
ATOM 2100 C CA . MET A 1 277 ? -3.768 12.788 8.966 1.00 38.88 277 MET A CA 1
ATOM 2101 C C . MET A 1 277 ? -2.569 12.459 9.846 1.00 38.88 277 MET A C 1
ATOM 2103 O O . MET A 1 277 ? -1.681 13.281 10.039 1.00 38.88 277 MET A O 1
ATOM 2107 N N . VAL A 1 278 ? -2.576 11.265 10.425 1.00 38.75 278 VAL A N 1
ATOM 2108 C CA . VAL A 1 278 ? -1.381 10.702 11.046 1.00 38.75 278 VAL A CA 1
ATOM 2109 C C . VAL A 1 278 ? -1.013 9.508 10.187 1.00 38.75 278 VAL A C 1
ATOM 2111 O O . VAL A 1 278 ? -1.577 8.422 10.345 1.00 38.75 278 VAL A O 1
ATOM 2114 N N . CYS A 1 279 ? -0.097 9.726 9.246 1.00 42.16 279 CYS A N 1
ATOM 2115 C CA . CYS A 1 279 ? 0.754 8.652 8.758 1.00 42.16 279 CYS A CA 1
ATOM 2116 C C . CYS A 1 279 ? 1.616 8.277 9.960 1.00 42.16 279 CYS A C 1
ATOM 2118 O O . CYS A 1 279 ? 2.467 9.053 10.392 1.00 42.16 279 CYS A O 1
ATOM 2120 N N . ALA A 1 280 ? 1.284 7.169 10.623 1.00 37.03 280 ALA A N 1
ATOM 2121 C CA . ALA A 1 280 ? 2.056 6.720 11.766 1.00 37.03 280 ALA A CA 1
ATOM 2122 C C . ALA A 1 280 ? 3.410 6.243 11.231 1.00 37.03 280 ALA A C 1
ATOM 2124 O O . ALA A 1 280 ? 3.543 5.090 10.833 1.00 37.03 280 ALA A O 1
ATOM 2125 N N . TYR A 1 281 ? 4.390 7.146 11.181 1.00 30.81 281 TYR A N 1
ATOM 2126 C CA . TYR A 1 281 ? 5.794 6.784 11.058 1.00 30.81 281 TYR A CA 1
ATOM 2127 C C . TYR A 1 281 ? 6.136 5.969 12.300 1.00 30.81 281 TYR A C 1
ATOM 2129 O O . TYR A 1 281 ? 6.220 6.500 13.409 1.00 30.81 281 TYR A O 1
ATOM 2137 N N . LEU A 1 282 ? 6.224 4.656 12.129 1.00 29.64 282 LEU A N 1
ATOM 2138 C CA . LEU A 1 282 ? 6.592 3.732 13.188 1.00 29.64 282 LEU A CA 1
ATOM 2139 C C . LEU A 1 282 ? 7.906 3.059 12.784 1.00 29.64 282 LEU A C 1
ATOM 2141 O O . LEU A 1 282 ? 8.023 2.649 11.629 1.00 29.64 282 LEU A O 1
ATOM 2145 N N . PRO A 1 283 ? 8.888 2.986 13.697 1.00 28.39 283 PRO A N 1
ATOM 2146 C CA . PRO A 1 283 ? 10.166 2.325 13.450 1.00 28.39 283 PRO A CA 1
ATOM 2147 C C . PRO A 1 283 ? 10.030 0.818 13.189 1.00 28.39 283 PRO A C 1
ATOM 2149 O O . PRO A 1 283 ? 9.039 0.203 13.657 1.00 28.39 283 PRO A O 1
#